Protein AF-A0A0M2V2F7-F1 (afdb_monomer_lite)

Foldseek 3Di:
DDDDPDDDDQDPDDPVRLVVLLVVQQPCVQADPVGDGNDPDDDRPQARKDKFKAKAKEKEAAQDQVLLVVLVVQVVVCVVVPDDDQHPQLVVQLCRQCVPVVPFCSPVSSVVSVVVCVVFDPRDRDGHLKMKMKMWMKMAIDTSHNPGDGWIKIKIKIFIAHNVRHTPDITMDIDIGGCVNDGPCSSVSSRVDHHYYYYDYRD

pLDDT: mean 80.7, std 14.91, range [29.28, 96.44]

Radius of gyration: 21.6 Å; chains: 1; bounding box: 57×43×58 Å

Structure (mmCIF, N/CA/C/O backbone):
data_AF-A0A0M2V2F7-F1
#
_entry.id   AF-A0A0M2V2F7-F1
#
loop_
_atom_site.group_PDB
_atom_site.id
_atom_site.type_symbol
_atom_site.label_atom_id
_atom_site.label_alt_id
_atom_site.label_comp_id
_atom_site.label_asym_id
_atom_site.label_entity_id
_atom_site.label_seq_id
_atom_site.pdbx_PDB_ins_code
_atom_site.Cartn_x
_atom_site.Cartn_y
_atom_site.Cartn_z
_atom_site.occupancy
_atom_site.B_iso_or_equiv
_atom_site.auth_seq_id
_atom_site.auth_comp_id
_atom_site.auth_asym_id
_atom_site.auth_atom_id
_atom_site.pdbx_PDB_model_num
ATOM 1 N N . MET A 1 1 ? 37.976 24.594 -15.430 1.00 36.00 1 MET A N 1
ATOM 2 C CA . MET A 1 1 ? 36.792 24.289 -16.262 1.00 36.00 1 MET A CA 1
ATOM 3 C C . MET A 1 1 ? 35.848 23.428 -15.440 1.00 36.00 1 MET A C 1
ATOM 5 O O . MET A 1 1 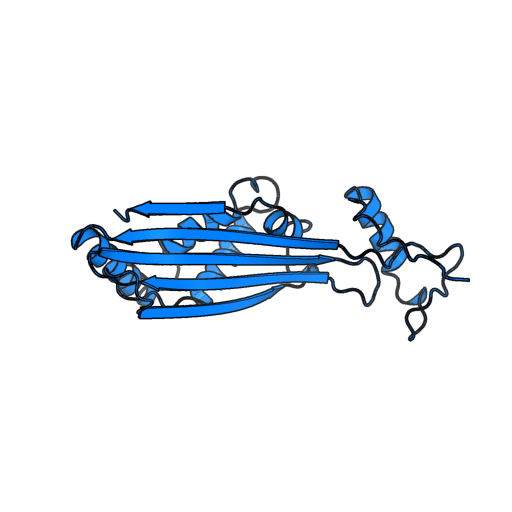? 36.068 22.231 -15.321 1.00 36.00 1 MET A O 1
ATOM 9 N N . GLN A 1 2 ? 34.879 24.058 -14.778 1.00 29.69 2 GLN A N 1
ATOM 10 C CA . GLN A 1 2 ? 33.811 23.376 -14.047 1.00 29.69 2 GLN A CA 1
ATOM 11 C C . GLN A 1 2 ? 32.702 23.066 -15.058 1.00 29.69 2 GLN A C 1
ATOM 13 O O . GLN A 1 2 ? 32.140 23.983 -15.644 1.00 29.69 2 GLN A O 1
ATOM 18 N N . SER A 1 3 ? 32.455 21.783 -15.320 1.00 29.31 3 SER A N 1
ATOM 19 C CA . SER A 1 3 ? 31.313 21.340 -16.120 1.00 29.31 3 SER A CA 1
ATOM 20 C C . SER A 1 3 ? 30.150 21.092 -15.169 1.00 29.31 3 SER A C 1
ATOM 22 O O . SER A 1 3 ? 30.149 20.103 -14.435 1.00 29.31 3 SER A O 1
ATOM 24 N N . GLU A 1 4 ? 29.183 22.004 -15.181 1.00 31.52 4 GLU A N 1
ATOM 25 C CA . GLU A 1 4 ? 27.857 21.833 -14.593 1.00 31.52 4 GLU A CA 1
ATOM 26 C C . GLU A 1 4 ? 27.204 20.567 -15.164 1.00 31.52 4 GLU A C 1
ATOM 28 O O . GLU A 1 4 ? 26.782 20.526 -16.318 1.00 31.52 4 GLU A O 1
ATOM 33 N N . TYR A 1 5 ? 27.105 19.511 -14.358 1.00 34.38 5 TYR A N 1
ATOM 34 C CA . TYR A 1 5 ? 26.170 18.430 -14.645 1.00 34.38 5 TYR A CA 1
ATOM 35 C C . TYR A 1 5 ? 24.798 18.859 -14.141 1.00 34.38 5 TYR A C 1
ATOM 37 O O . TYR A 1 5 ? 24.439 18.658 -12.981 1.00 34.38 5 TYR A O 1
ATOM 45 N N . ALA A 1 6 ? 24.047 19.491 -15.041 1.00 30.59 6 ALA A N 1
ATOM 46 C CA . ALA A 1 6 ? 22.623 19.714 -14.886 1.00 30.59 6 ALA A CA 1
ATOM 47 C C . ALA A 1 6 ? 21.938 18.389 -14.506 1.00 30.59 6 ALA A C 1
ATOM 49 O O . ALA A 1 6 ? 22.020 17.389 -15.223 1.00 30.59 6 ALA A O 1
ATOM 50 N N . SER A 1 7 ? 21.273 18.390 -13.352 1.00 29.28 7 SER A N 1
ATOM 51 C CA . SER A 1 7 ? 20.406 17.301 -12.913 1.00 29.28 7 SER A CA 1
ATOM 52 C C . SER A 1 7 ? 19.297 17.119 -13.958 1.00 29.28 7 SER A C 1
ATOM 54 O O . SER A 1 7 ? 18.597 18.094 -14.251 1.00 29.28 7 SER A O 1
ATOM 56 N N . PRO A 1 8 ? 19.129 15.936 -14.580 1.00 39.00 8 PRO A N 1
ATOM 57 C CA . PRO A 1 8 ? 18.155 15.785 -15.644 1.00 39.00 8 PRO A CA 1
ATOM 58 C C . PRO A 1 8 ? 16.754 15.868 -15.044 1.00 39.00 8 PRO A C 1
ATOM 60 O O . PRO A 1 8 ? 16.296 14.980 -14.323 1.00 39.00 8 PRO A O 1
ATOM 63 N N . THR A 1 9 ? 16.077 16.963 -15.374 1.00 39.19 9 THR A N 1
ATOM 64 C CA . THR A 1 9 ? 14.643 17.161 -15.212 1.00 39.19 9 THR A CA 1
ATOM 65 C C . THR A 1 9 ? 13.932 15.895 -15.685 1.00 39.19 9 THR A C 1
ATOM 67 O O . THR A 1 9 ? 14.072 15.501 -16.845 1.00 39.19 9 THR A O 1
ATOM 70 N N . SER A 1 10 ? 13.221 15.231 -14.768 1.00 43.34 10 SER A N 1
ATOM 71 C CA . SER A 1 10 ? 12.463 13.997 -14.998 1.00 43.34 10 SER A CA 1
ATOM 72 C C . SER A 1 10 ? 11.586 14.142 -16.243 1.00 43.34 10 SER A C 1
ATOM 74 O O . SER A 1 10 ? 10.489 14.699 -16.206 1.00 43.34 10 SER A O 1
ATOM 76 N N . THR A 1 11 ? 12.100 13.700 -17.391 1.00 52.78 11 THR A N 1
ATOM 77 C CA . THR A 1 11 ? 11.374 13.784 -18.652 1.00 52.78 11 THR A CA 1
ATOM 78 C C . THR A 1 11 ? 10.318 12.696 -18.592 1.00 52.78 11 THR A C 1
ATOM 80 O O . THR A 1 11 ? 10.630 11.502 -18.633 1.00 52.78 11 THR A O 1
ATOM 83 N N . ARG A 1 12 ? 9.056 13.093 -18.421 1.00 60.94 12 ARG A N 1
ATOM 84 C CA . ARG A 1 12 ? 7.921 12.171 -18.363 1.00 60.94 12 ARG A CA 1
ATOM 85 C C . ARG A 1 12 ? 7.735 11.521 -19.738 1.00 60.94 12 ARG A C 1
ATOM 87 O O . ARG A 1 12 ? 6.949 11.991 -20.548 1.00 60.94 12 ARG A O 1
ATOM 94 N N . LEU A 1 13 ? 8.475 10.443 -20.002 1.00 68.62 13 LEU A N 1
ATOM 95 C CA . LEU A 1 13 ? 8.365 9.664 -21.238 1.00 68.62 13 LEU A CA 1
ATOM 96 C C . LEU A 1 13 ? 6.934 9.159 -21.421 1.00 68.62 13 LEU A C 1
ATOM 98 O O . LEU A 1 13 ? 6.365 8.568 -20.490 1.00 68.62 13 LEU A O 1
ATOM 102 N N . LEU A 1 14 ? 6.395 9.318 -22.630 1.00 75.19 14 LEU A N 1
ATOM 103 C CA . LEU A 1 14 ? 5.129 8.703 -23.022 1.00 75.19 14 LEU A CA 1
ATOM 104 C C . LEU A 1 14 ? 5.249 7.164 -23.003 1.00 75.19 14 LEU A C 1
ATOM 106 O O . LEU A 1 14 ? 6.350 6.634 -23.180 1.00 75.19 14 LEU A O 1
ATOM 110 N N . PRO A 1 15 ? 4.146 6.415 -22.811 1.00 72.25 15 PRO A N 1
ATOM 111 C CA . PRO A 1 15 ? 4.182 4.950 -22.747 1.00 72.25 15 PRO A CA 1
ATOM 112 C C . PRO A 1 15 ? 4.835 4.283 -23.969 1.00 72.25 15 PRO A C 1
ATOM 114 O O . PRO A 1 15 ? 5.663 3.391 -23.803 1.00 72.25 15 PRO A O 1
ATOM 117 N N . ALA A 1 16 ? 4.529 4.754 -25.182 1.00 76.62 16 ALA A N 1
ATOM 118 C CA . ALA A 1 16 ? 5.097 4.214 -26.420 1.00 76.62 16 ALA A CA 1
ATOM 119 C C . ALA A 1 16 ? 6.617 4.443 -26.517 1.00 76.62 16 ALA A C 1
ATOM 121 O O . ALA A 1 16 ? 7.370 3.502 -26.755 1.00 76.62 16 ALA A O 1
ATOM 122 N N . GLN A 1 17 ? 7.073 5.668 -26.231 1.00 80.25 17 GLN A N 1
ATOM 123 C CA . GLN A 1 17 ? 8.500 6.019 -26.200 1.00 80.25 17 GLN A CA 1
ATOM 124 C C . GLN A 1 17 ? 9.261 5.197 -25.159 1.00 80.25 17 GLN A C 1
ATOM 126 O O . GLN A 1 17 ? 10.418 4.837 -25.358 1.00 80.25 17 GLN A O 1
ATOM 131 N N . ARG A 1 18 ? 8.606 4.886 -24.038 1.00 79.06 18 ARG A N 1
ATOM 132 C CA . ARG A 1 18 ? 9.185 4.061 -22.985 1.00 79.06 18 ARG A CA 1
ATOM 133 C C . ARG A 1 18 ? 9.390 2.624 -23.435 1.00 79.06 18 ARG A C 1
ATOM 135 O O . ARG A 1 18 ? 10.489 2.120 -23.263 1.00 79.06 18 ARG A O 1
ATOM 142 N N . LYS A 1 19 ? 8.369 2.004 -24.028 1.00 79.62 19 LYS A N 1
ATOM 143 C CA . LYS A 1 19 ? 8.450 0.628 -24.534 1.00 79.62 19 LYS A CA 1
ATOM 144 C C . LYS A 1 19 ? 9.504 0.499 -25.635 1.00 79.62 19 LYS A C 1
ATOM 146 O O . LYS A 1 19 ? 10.269 -0.458 -25.667 1.00 79.62 19 LYS A O 1
ATOM 151 N N . GLU A 1 20 ? 9.597 1.499 -26.508 1.00 83.25 20 GLU A N 1
ATOM 152 C CA . GLU A 1 20 ? 10.650 1.557 -27.524 1.00 83.25 20 GLU A CA 1
ATOM 153 C C . GLU A 1 20 ? 12.048 1.667 -26.895 1.00 83.25 20 GLU A C 1
ATOM 155 O O . GLU A 1 20 ? 12.971 0.954 -27.291 1.00 83.25 20 GLU A O 1
ATOM 160 N N . LEU A 1 21 ? 12.206 2.534 -25.890 1.00 83.50 21 LEU A N 1
ATOM 161 C CA . LEU A 1 21 ? 13.467 2.689 -25.172 1.00 83.50 21 LEU A CA 1
ATOM 162 C C . LEU A 1 21 ? 13.834 1.419 -24.394 1.00 83.50 21 LEU A C 1
ATOM 164 O O . LEU A 1 21 ? 14.992 1.021 -24.412 1.00 83.50 21 LEU A O 1
ATOM 168 N N . GLU A 1 22 ? 12.865 0.748 -23.772 1.00 81.06 22 GLU A N 1
ATOM 169 C CA . GLU A 1 22 ? 13.056 -0.558 -23.134 1.00 81.06 22 GLU A CA 1
ATOM 170 C C . GLU A 1 22 ? 13.570 -1.575 -24.139 1.00 81.06 22 GLU A C 1
ATOM 172 O O . GLU A 1 22 ? 14.609 -2.169 -23.888 1.00 81.06 22 GLU A O 1
ATOM 177 N N . ASN A 1 23 ? 12.938 -1.713 -25.304 1.00 82.50 23 ASN A N 1
ATOM 178 C CA . ASN A 1 23 ? 13.392 -2.654 -26.328 1.00 82.50 23 ASN A CA 1
ATOM 179 C C . ASN A 1 23 ? 14.836 -2.373 -26.778 1.00 82.50 23 ASN A C 1
ATOM 181 O O . ASN A 1 23 ? 15.631 -3.302 -26.927 1.00 82.50 23 ASN A O 1
ATOM 185 N N . LYS A 1 24 ? 15.204 -1.096 -26.944 1.00 82.56 24 LYS A N 1
ATOM 186 C CA . LYS A 1 24 ? 16.573 -0.697 -27.318 1.00 82.56 24 LYS A CA 1
ATOM 187 C C . LYS A 1 24 ? 17.586 -0.968 -26.205 1.00 82.56 24 LYS A C 1
ATOM 189 O O . LYS A 1 24 ? 18.696 -1.418 -26.481 1.00 82.56 24 LYS A O 1
ATOM 194 N N . CYS A 1 25 ? 17.215 -0.692 -24.957 1.00 84.31 25 CYS A N 1
ATOM 195 C CA . CYS A 1 25 ? 18.101 -0.814 -23.804 1.00 84.31 25 CYS A CA 1
ATOM 196 C C . CYS A 1 25 ? 18.169 -2.242 -23.242 1.00 84.31 25 CYS A C 1
ATOM 198 O O . CYS A 1 25 ? 19.168 -2.577 -22.619 1.00 84.31 25 CYS A O 1
ATOM 200 N N . HIS A 1 26 ? 17.146 -3.077 -23.444 1.00 81.00 26 HIS A N 1
ATOM 201 C CA . HIS A 1 26 ? 17.004 -4.391 -22.810 1.00 81.00 26 HIS A CA 1
ATOM 202 C C . HIS A 1 26 ? 17.969 -5.442 -23.361 1.00 81.00 26 HIS A C 1
ATOM 204 O O . HIS A 1 26 ? 18.344 -6.360 -22.634 1.00 81.00 26 HIS A O 1
ATOM 210 N N . ASN A 1 27 ? 18.399 -5.312 -24.620 1.00 82.50 27 ASN A N 1
ATOM 211 C CA . ASN A 1 27 ? 19.323 -6.270 -25.214 1.00 82.50 27 ASN A CA 1
ATOM 212 C C . ASN A 1 27 ? 20.702 -6.187 -24.539 1.00 82.50 27 ASN A C 1
ATOM 214 O O . ASN A 1 27 ? 21.501 -5.305 -24.855 1.00 82.50 27 ASN A O 1
ATOM 218 N N . ARG A 1 28 ? 20.985 -7.136 -23.639 1.00 80.94 28 ARG A N 1
ATOM 219 C CA . ARG A 1 28 ? 22.243 -7.223 -22.885 1.00 80.94 28 ARG A CA 1
ATOM 220 C C . ARG A 1 28 ? 23.476 -7.321 -23.789 1.00 80.94 28 ARG A C 1
ATOM 222 O O . ARG A 1 28 ? 24.518 -6.816 -23.401 1.00 80.94 28 ARG A O 1
ATOM 229 N N . PHE A 1 29 ? 23.361 -7.882 -24.995 1.00 85.25 29 PHE A N 1
ATOM 230 C CA . PHE A 1 29 ? 24.486 -7.998 -25.936 1.00 85.25 29 PHE A CA 1
ATOM 231 C C . PHE A 1 29 ? 24.961 -6.653 -26.498 1.00 85.25 29 PHE A C 1
ATOM 233 O O . PHE A 1 29 ? 26.068 -6.563 -27.016 1.00 85.25 29 PHE A O 1
ATOM 240 N N . ASN A 1 30 ? 24.158 -5.596 -26.364 1.00 87.81 30 ASN A N 1
ATOM 241 C CA . ASN A 1 30 ? 24.564 -4.241 -26.732 1.00 87.81 30 ASN A CA 1
ATOM 242 C C . ASN A 1 30 ? 25.331 -3.522 -25.611 1.00 87.81 30 ASN A C 1
ATOM 244 O O . ASN A 1 30 ? 25.612 -2.326 -25.736 1.00 87.81 30 ASN A O 1
ATOM 248 N N . TRP A 1 31 ? 25.663 -4.221 -24.524 1.00 86.75 31 TRP A N 1
ATOM 249 C CA . TRP A 1 31 ? 26.354 -3.658 -23.374 1.00 86.75 31 TRP A CA 1
ATOM 250 C C . TRP A 1 31 ? 27.542 -4.519 -22.947 1.00 86.75 31 TRP A C 1
ATOM 252 O O . TRP A 1 31 ? 27.459 -5.744 -22.933 1.00 86.75 31 TRP A O 1
ATOM 262 N N . SER A 1 32 ? 28.643 -3.875 -22.567 1.00 86.00 32 SER A N 1
ATOM 263 C CA . SER A 1 32 ? 29.776 -4.548 -21.935 1.00 86.00 32 SER A CA 1
ATOM 264 C C . SER A 1 32 ? 29.442 -4.952 -20.500 1.00 86.00 32 SER A C 1
ATOM 266 O O . SER A 1 32 ? 28.554 -4.372 -19.879 1.00 86.00 32 SER A O 1
ATOM 268 N N . ASP A 1 33 ? 30.211 -5.871 -19.919 1.00 82.00 33 ASP A N 1
ATOM 269 C CA . ASP A 1 33 ? 30.045 -6.260 -18.510 1.00 82.00 33 ASP A CA 1
ATOM 270 C C . ASP A 1 33 ? 30.248 -5.094 -17.521 1.00 82.00 33 ASP A C 1
ATOM 272 O O . ASP A 1 33 ? 29.757 -5.143 -16.396 1.00 82.00 33 ASP A O 1
ATOM 276 N N . GLY A 1 34 ? 30.912 -4.014 -17.954 1.00 80.62 34 GLY A N 1
ATOM 277 C CA . GLY A 1 34 ? 31.048 -2.756 -17.210 1.00 80.62 34 GLY A CA 1
ATOM 278 C C . GLY A 1 34 ? 29.883 -1.771 -17.388 1.00 80.62 34 GLY A C 1
ATOM 279 O O . GLY A 1 34 ? 29.946 -0.659 -16.871 1.00 80.62 34 GLY A O 1
ATOM 280 N N . GLY A 1 35 ? 28.833 -2.132 -18.132 1.00 81.25 35 GLY A N 1
ATOM 281 C CA . GLY A 1 35 ? 27.672 -1.268 -18.368 1.00 81.25 35 GLY A CA 1
ATOM 282 C C . GLY A 1 35 ? 27.875 -0.191 -19.437 1.00 81.25 35 GLY A C 1
ATOM 283 O O . GLY A 1 35 ? 27.108 0.772 -19.492 1.00 81.25 35 GLY A O 1
ATOM 284 N N . HIS A 1 36 ? 28.884 -0.330 -20.301 1.00 84.12 36 HIS A N 1
ATOM 285 C CA . HIS A 1 36 ? 29.110 0.591 -21.417 1.00 84.12 36 HIS A CA 1
ATOM 286 C C . HIS A 1 36 ? 28.403 0.103 -22.680 1.00 84.12 36 HIS A C 1
ATOM 288 O O . HIS A 1 36 ? 28.338 -1.094 -22.940 1.00 84.12 36 HIS A O 1
ATOM 294 N N . TRP A 1 37 ? 27.889 1.031 -23.484 1.00 85.69 37 TRP A N 1
ATOM 295 C CA . TRP A 1 37 ? 27.265 0.703 -24.762 1.00 85.69 37 TRP A CA 1
ATOM 296 C C . TRP A 1 37 ? 28.306 0.192 -25.765 1.00 85.69 37 TRP A C 1
ATOM 298 O O . TRP A 1 37 ? 29.292 0.875 -26.031 1.00 85.69 37 TRP A O 1
ATOM 308 N N . ILE A 1 38 ? 28.059 -0.991 -26.327 1.00 90.31 38 ILE A N 1
ATOM 309 C CA . ILE A 1 38 ? 28.868 -1.625 -27.386 1.00 90.31 38 ILE A CA 1
ATOM 310 C C . ILE A 1 38 ? 28.029 -1.986 -28.622 1.00 90.31 38 ILE A C 1
ATOM 312 O O . ILE A 1 38 ? 28.536 -2.577 -29.571 1.00 90.31 38 ILE A O 1
ATOM 316 N N . GLY A 1 39 ? 26.734 -1.658 -28.606 1.00 84.56 39 GLY A N 1
ATOM 317 C CA . GLY A 1 39 ? 25.831 -1.888 -29.727 1.00 84.56 39 GLY A CA 1
ATOM 318 C C . GLY A 1 39 ? 26.104 -0.967 -30.920 1.00 84.56 39 GLY A C 1
ATOM 319 O O . GLY A 1 39 ? 26.805 0.042 -30.829 1.00 84.56 39 GLY A O 1
ATOM 320 N N . SER A 1 40 ? 25.495 -1.297 -32.057 1.00 83.50 40 SER A N 1
ATOM 321 C CA . SER A 1 40 ? 25.584 -0.478 -33.269 1.00 83.50 40 SER A CA 1
ATOM 322 C C . SER A 1 40 ? 24.874 0.872 -33.102 1.00 83.50 40 SER A C 1
ATOM 324 O O . SER A 1 40 ? 23.744 0.942 -32.614 1.00 83.50 40 SER A O 1
ATOM 326 N N . GLY A 1 41 ? 25.524 1.945 -33.561 1.00 84.56 41 GLY A N 1
ATOM 327 C CA . GLY A 1 41 ? 24.955 3.291 -33.626 1.00 84.56 41 GLY A CA 1
ATOM 328 C C . GLY A 1 41 ? 25.089 4.113 -32.341 1.00 84.56 41 GLY A C 1
ATOM 329 O O . GLY A 1 41 ? 25.856 3.797 -31.432 1.00 84.56 41 GLY A O 1
ATOM 330 N N . LYS A 1 42 ? 24.349 5.228 -32.290 1.00 84.06 42 LYS A N 1
ATOM 331 C CA . LYS A 1 42 ? 24.366 6.160 -31.156 1.00 84.06 42 LYS A CA 1
ATOM 332 C C . LYS A 1 42 ? 23.749 5.505 -29.920 1.00 84.06 42 LYS A C 1
ATOM 334 O O . LYS A 1 42 ? 22.630 4.999 -29.986 1.00 84.06 42 LYS A O 1
ATOM 339 N N . GLN A 1 43 ? 24.448 5.606 -28.790 1.00 84.88 43 GLN A N 1
ATOM 340 C CA . GLN A 1 43 ? 23.984 5.088 -27.508 1.00 84.88 43 GLN A CA 1
ATOM 341 C C . GLN A 1 43 ? 22.578 5.624 -27.160 1.00 84.88 43 GLN A C 1
ATOM 343 O O . GLN A 1 43 ? 22.388 6.845 -27.089 1.00 84.88 43 GLN A O 1
ATOM 348 N N . PRO A 1 44 ? 21.589 4.741 -26.921 1.00 83.62 44 PRO A N 1
ATOM 349 C CA . PRO A 1 44 ? 20.279 5.147 -26.433 1.00 83.62 44 PRO A CA 1
ATOM 350 C C . PRO A 1 44 ? 20.376 5.680 -24.997 1.00 83.62 44 PRO A C 1
ATOM 352 O O . PRO A 1 44 ? 21.213 5.244 -24.207 1.00 83.62 44 PRO A O 1
ATOM 355 N N . ASN A 1 45 ? 19.499 6.620 -24.632 1.00 83.19 45 ASN A N 1
ATOM 356 C CA . ASN A 1 45 ? 19.481 7.208 -23.291 1.00 83.19 45 ASN A CA 1
ATOM 357 C C . ASN A 1 45 ? 18.894 6.227 -22.262 1.00 83.19 45 ASN A C 1
ATOM 359 O O . ASN A 1 45 ? 17.735 6.337 -21.864 1.00 83.19 45 ASN A O 1
ATOM 363 N N . CYS A 1 46 ? 19.692 5.246 -21.847 1.00 82.25 46 CYS A N 1
ATOM 364 C CA . CYS A 1 46 ? 19.229 4.183 -20.962 1.00 82.25 46 CYS A CA 1
ATOM 365 C C . CYS A 1 46 ? 19.390 4.499 -19.470 1.00 82.25 46 CYS A C 1
ATOM 367 O O . CYS A 1 46 ? 18.848 3.788 -18.630 1.00 82.25 46 CYS A O 1
ATOM 369 N N . PHE A 1 47 ? 20.091 5.582 -19.128 1.00 78.88 47 PHE A N 1
ATOM 370 C CA . PHE A 1 47 ? 20.368 5.982 -17.744 1.00 78.88 47 PHE A CA 1
ATOM 371 C C . PHE A 1 47 ? 19.260 6.827 -17.112 1.00 78.88 47 PHE A C 1
ATOM 373 O O . PHE A 1 47 ? 19.435 7.368 -16.021 1.00 78.88 47 PHE A O 1
ATOM 380 N N . ILE A 1 48 ? 18.103 6.921 -17.770 1.00 78.06 48 ILE A N 1
ATOM 381 C CA . ILE A 1 48 ? 16.924 7.562 -17.196 1.00 78.06 48 ILE A CA 1
ATOM 382 C C . ILE A 1 48 ? 16.534 6.790 -15.937 1.00 78.06 48 ILE A C 1
ATOM 384 O O . ILE A 1 48 ? 16.316 5.577 -15.974 1.00 78.06 48 ILE A O 1
ATOM 388 N N . LYS A 1 49 ? 16.452 7.510 -14.821 1.00 80.06 49 LYS A N 1
ATOM 389 C CA . LYS A 1 49 ? 15.925 7.007 -13.556 1.00 80.06 49 LYS A CA 1
ATOM 390 C C . LYS A 1 49 ? 14.609 7.712 -13.300 1.00 80.06 49 LYS A C 1
ATOM 392 O O . LYS A 1 49 ? 14.549 8.937 -13.279 1.00 80.06 49 LYS A O 1
ATOM 397 N N . ASN A 1 50 ? 13.555 6.927 -13.150 1.00 83.50 50 ASN A N 1
ATOM 398 C CA . ASN A 1 50 ? 12.252 7.416 -12.752 1.00 83.50 50 ASN A CA 1
ATOM 399 C C . ASN A 1 50 ? 11.927 6.799 -11.397 1.00 83.50 50 ASN A C 1
ATOM 401 O O . ASN A 1 50 ? 11.827 5.576 -11.286 1.00 83.50 50 ASN A O 1
ATOM 405 N N . GLU A 1 51 ? 11.809 7.651 -10.389 1.00 89.50 51 GLU A N 1
ATOM 406 C CA . GLU A 1 51 ? 11.381 7.277 -9.052 1.00 89.50 51 GLU A CA 1
ATOM 407 C C . GLU A 1 51 ? 10.103 8.051 -8.744 1.00 89.50 51 GLU A C 1
ATOM 409 O O . GLU A 1 51 ? 10.059 9.274 -8.883 1.00 89.50 51 GLU A O 1
ATOM 414 N N . ILE A 1 52 ? 9.049 7.318 -8.400 1.00 90.19 52 ILE A N 1
ATOM 415 C CA . ILE A 1 52 ? 7.749 7.879 -8.044 1.00 90.19 52 ILE A CA 1
ATOM 416 C C . ILE A 1 52 ? 7.368 7.263 -6.714 1.00 90.19 52 ILE A C 1
ATOM 418 O O . ILE A 1 52 ? 7.387 6.040 -6.572 1.00 90.19 52 ILE A O 1
ATOM 422 N N . SER A 1 53 ? 7.005 8.101 -5.755 1.00 92.38 53 SER A N 1
ATOM 423 C CA . SER A 1 53 ? 6.532 7.645 -4.462 1.00 92.38 53 SER A CA 1
ATOM 424 C C . SER A 1 53 ? 5.223 8.311 -4.078 1.00 92.38 53 SER A C 1
ATOM 426 O O . SER A 1 53 ? 4.953 9.456 -4.443 1.00 92.38 53 SER A O 1
ATOM 428 N N . ASN A 1 54 ? 4.411 7.575 -3.328 1.00 92.38 54 ASN A N 1
ATOM 429 C CA . ASN A 1 54 ? 3.226 8.107 -2.676 1.00 92.38 54 ASN A CA 1
ATOM 430 C C . ASN A 1 54 ? 3.005 7.433 -1.319 1.00 92.38 54 ASN A C 1
ATOM 432 O O . ASN A 1 54 ? 3.644 6.434 -0.975 1.00 92.38 54 ASN A O 1
ATOM 436 N N . SER A 1 55 ? 2.079 7.999 -0.552 1.00 93.56 55 SER A N 1
ATOM 437 C CA . SER A 1 55 ? 1.629 7.439 0.716 1.00 93.56 55 SER A CA 1
ATOM 438 C C . SER A 1 55 ? 0.117 7.581 0.832 1.00 93.56 55 SER A C 1
ATOM 440 O O . SER A 1 55 ? -0.432 8.666 0.633 1.00 93.56 55 SER A O 1
ATOM 442 N N . LYS A 1 56 ? -0.567 6.480 1.131 1.00 92.31 56 LYS A N 1
ATOM 443 C CA . LYS A 1 56 ? -2.010 6.443 1.361 1.00 92.31 56 LYS A CA 1
ATOM 444 C C . LYS A 1 56 ? -2.271 5.943 2.768 1.00 92.31 56 LYS A C 1
ATOM 446 O O . LYS A 1 56 ? -1.750 4.894 3.120 1.00 92.31 56 LYS A O 1
ATOM 451 N N . SER A 1 57 ? -3.078 6.640 3.555 1.00 93.69 57 SER A N 1
ATOM 452 C CA . SER A 1 57 ? -3.480 6.151 4.868 1.00 93.69 57 SER A CA 1
ATOM 453 C C . SER A 1 57 ? -4.967 6.294 5.142 1.00 93.69 57 SER A C 1
ATOM 455 O O . SER A 1 57 ? -5.664 7.153 4.586 1.00 93.69 57 SER A O 1
ATOM 457 N N . HIS A 1 58 ? -5.448 5.408 6.004 1.00 93.50 58 HIS A N 1
ATOM 458 C CA . HIS A 1 58 ? -6.789 5.463 6.550 1.00 93.50 58 HIS A CA 1
ATOM 459 C C . HIS A 1 58 ? -6.759 5.194 8.044 1.00 93.50 58 HIS A C 1
ATOM 461 O O . HIS A 1 58 ? -6.144 4.218 8.473 1.00 93.50 58 HIS A O 1
ATOM 467 N N . THR A 1 59 ? -7.471 6.020 8.798 1.00 94.75 59 THR A N 1
ATOM 468 C CA . THR A 1 59 ? -7.627 5.881 10.242 1.00 94.75 59 THR A CA 1
ATOM 469 C C . THR A 1 59 ? -9.073 5.561 10.585 1.00 94.75 59 THR A C 1
ATOM 471 O O . THR A 1 59 ? -9.976 6.328 10.263 1.00 94.75 59 THR A O 1
ATOM 474 N N . TYR A 1 60 ? -9.280 4.452 11.284 1.00 93.94 60 TYR A N 1
ATOM 475 C CA . TYR A 1 60 ? -10.534 4.124 11.943 1.00 93.94 60 TYR A CA 1
ATOM 476 C C . TYR A 1 60 ? -10.562 4.690 13.359 1.00 93.94 60 TYR A C 1
ATOM 478 O O . TYR A 1 60 ? -9.595 4.535 14.107 1.00 93.94 60 TYR A O 1
ATOM 486 N N . LEU A 1 61 ? -11.680 5.311 13.725 1.00 95.50 61 LEU A N 1
ATOM 487 C CA . LEU A 1 61 ? -11.977 5.781 15.076 1.00 95.50 61 LEU A CA 1
ATOM 488 C C . LEU A 1 61 ? -13.036 4.882 15.716 1.00 95.50 61 LEU A C 1
ATOM 490 O O . LEU A 1 61 ? -14.066 4.603 15.101 1.00 95.50 61 LEU A O 1
ATOM 494 N N . PHE A 1 62 ? -12.805 4.457 16.956 1.00 95.31 62 PHE A N 1
ATOM 495 C CA . PHE A 1 62 ? -13.712 3.578 17.696 1.00 95.31 62 PHE A CA 1
ATOM 496 C C . PHE A 1 62 ? -14.430 4.357 18.799 1.00 95.31 62 PHE A C 1
ATOM 498 O O . PHE A 1 62 ? -14.066 4.288 19.968 1.00 95.31 62 PHE A O 1
ATOM 505 N N . GLU A 1 63 ? -15.454 5.129 18.447 1.00 94.19 63 GLU A N 1
ATOM 506 C CA . GLU A 1 63 ? -16.123 6.044 19.392 1.00 94.19 63 GLU A CA 1
ATOM 507 C C . GLU A 1 63 ? -16.995 5.334 20.443 1.00 94.19 63 GLU A C 1
ATOM 509 O O . GLU A 1 63 ? -17.248 5.882 21.522 1.00 94.19 63 GLU A O 1
ATOM 514 N N . THR A 1 64 ? -17.434 4.104 20.154 1.00 95.06 64 THR A N 1
ATOM 515 C CA . THR A 1 64 ? -18.325 3.314 21.015 1.00 95.06 64 THR A CA 1
ATOM 516 C C . THR A 1 64 ? -17.753 1.933 21.329 1.00 95.06 64 THR A C 1
ATOM 518 O O . THR A 1 64 ? -16.985 1.361 20.553 1.00 95.06 64 THR A O 1
ATOM 521 N N . ASP A 1 65 ? -18.176 1.363 22.460 1.00 93.81 65 ASP A N 1
ATOM 522 C CA . ASP A 1 65 ? -17.834 -0.013 22.840 1.00 93.81 65 ASP A CA 1
ATOM 523 C C . ASP A 1 65 ? -18.395 -1.039 21.844 1.00 93.81 65 ASP A C 1
ATOM 525 O O . ASP A 1 65 ? -17.775 -2.075 21.603 1.00 93.81 65 ASP A O 1
ATOM 529 N N . ALA A 1 66 ? -19.537 -0.732 21.218 1.00 93.44 66 ALA A N 1
ATOM 530 C CA . ALA A 1 66 ? -20.141 -1.564 20.182 1.00 93.44 66 ALA A CA 1
ATOM 531 C C . ALA A 1 66 ? -19.236 -1.667 18.944 1.00 93.44 66 ALA A C 1
ATOM 533 O O . ALA A 1 66 ? -18.945 -2.780 18.509 1.00 93.44 66 ALA A O 1
ATOM 534 N N . ALA A 1 67 ? -18.720 -0.538 18.445 1.00 92.12 67 ALA A N 1
ATOM 535 C CA . ALA A 1 67 ? -17.814 -0.497 17.295 1.00 92.12 67 ALA A CA 1
ATOM 536 C C . ALA A 1 67 ? -16.506 -1.256 17.567 1.00 92.12 67 ALA A C 1
ATOM 538 O O . ALA A 1 67 ? -16.065 -2.077 16.761 1.00 92.12 67 ALA A O 1
ATOM 539 N N . ALA A 1 68 ? -15.903 -1.028 18.738 1.00 92.75 68 ALA A N 1
ATOM 540 C CA . ALA A 1 68 ? -14.694 -1.738 19.150 1.00 92.75 68 ALA A CA 1
ATOM 541 C C . ALA A 1 68 ? -14.935 -3.255 19.264 1.00 92.75 68 ALA A C 1
ATOM 543 O O . ALA A 1 68 ? -14.127 -4.064 18.805 1.00 92.75 68 ALA A O 1
ATOM 544 N N . THR A 1 69 ? -16.079 -3.653 19.828 1.00 92.38 69 THR A N 1
ATOM 545 C CA . THR A 1 69 ? -16.469 -5.064 19.944 1.00 92.38 69 THR A CA 1
ATOM 546 C C . THR A 1 69 ? -16.717 -5.697 18.576 1.00 92.38 69 THR A C 1
ATOM 548 O O . THR A 1 69 ? -16.267 -6.819 18.348 1.00 92.38 69 THR A O 1
ATOM 551 N N . ALA A 1 70 ? -17.384 -4.996 17.657 1.00 89.69 70 ALA A N 1
ATOM 552 C CA . ALA A 1 70 ? -17.640 -5.478 16.302 1.00 89.69 70 ALA A CA 1
ATOM 553 C C . ALA A 1 70 ? -16.332 -5.776 15.557 1.00 89.69 70 ALA A C 1
ATOM 555 O O . ALA A 1 70 ? -16.154 -6.895 15.078 1.00 89.69 70 ALA A O 1
ATOM 556 N N . TRP A 1 71 ? -15.375 -4.845 15.578 1.00 88.44 71 TRP A N 1
ATOM 557 C CA . TRP A 1 71 ? -14.029 -5.050 15.029 1.00 88.44 71 TRP A CA 1
ATOM 558 C C . TRP A 1 71 ? -13.325 -6.270 15.627 1.00 88.44 71 TRP A C 1
ATOM 560 O O . TRP A 1 71 ? -12.844 -7.148 14.905 1.00 88.44 71 TRP A O 1
ATOM 570 N N . ASN A 1 72 ? -13.313 -6.364 16.960 1.00 89.25 72 ASN A N 1
ATOM 571 C CA . ASN A 1 72 ? -12.680 -7.478 17.663 1.00 89.25 72 ASN A CA 1
ATOM 572 C C . ASN A 1 72 ? -13.302 -8.823 17.255 1.00 89.25 72 ASN A C 1
ATOM 574 O O . ASN A 1 72 ? -12.582 -9.783 16.983 1.00 89.25 72 ASN A O 1
ATOM 578 N N . LEU A 1 73 ? -14.633 -8.890 17.167 1.00 86.38 73 LEU A N 1
ATOM 579 C CA . LEU A 1 73 ? -15.358 -10.098 16.776 1.00 86.38 73 LEU A CA 1
ATOM 580 C C . LEU A 1 73 ? -15.161 -10.453 15.301 1.00 86.38 73 LEU A C 1
ATOM 582 O O . LEU A 1 73 ? -15.028 -11.635 14.976 1.00 86.38 73 LEU A O 1
ATOM 586 N N . GLU A 1 74 ? -15.161 -9.470 14.403 1.00 80.44 74 GLU A N 1
ATOM 587 C CA . GLU A 1 74 ? -14.908 -9.684 12.977 1.00 80.44 74 GLU A CA 1
ATOM 588 C C . GLU A 1 74 ? -13.535 -10.297 12.746 1.00 80.44 74 GLU A C 1
ATOM 590 O O . GLU A 1 74 ? -13.402 -11.242 11.968 1.00 80.44 74 GLU A O 1
ATOM 595 N N . HIS A 1 75 ? -12.519 -9.805 13.445 1.00 74.94 75 HIS A N 1
ATOM 596 C CA . HIS A 1 75 ? -11.159 -10.296 13.277 1.00 74.94 75 HIS A CA 1
ATOM 597 C C . HIS A 1 75 ? -10.929 -11.631 13.979 1.00 74.94 75 HIS A C 1
ATOM 599 O O . HIS A 1 75 ? -10.315 -12.517 13.386 1.00 74.94 75 HIS A O 1
ATOM 605 N N . GLU A 1 76 ? -11.523 -11.861 15.152 1.00 73.94 76 GLU A N 1
ATOM 606 C CA . GLU A 1 76 ? -11.529 -13.196 15.760 1.00 73.94 76 GLU A CA 1
ATOM 607 C C . GLU A 1 76 ? -12.219 -14.241 14.867 1.00 73.94 76 GLU A C 1
ATOM 609 O O . GLU A 1 76 ? -11.752 -15.379 14.776 1.00 73.94 76 GLU A O 1
ATOM 614 N N . LYS A 1 77 ? -13.301 -13.872 14.168 1.00 70.62 77 LYS A N 1
ATOM 615 C CA . LYS A 1 77 ? -13.967 -14.749 13.190 1.00 70.62 77 LYS A CA 1
ATOM 616 C C . LYS A 1 77 ? -13.135 -14.926 11.920 1.00 70.62 77 LYS A C 1
ATOM 618 O O . LYS A 1 77 ? -13.004 -16.052 11.447 1.00 70.62 77 LYS A O 1
ATOM 623 N N . ALA A 1 78 ? -12.553 -13.859 11.381 1.00 64.88 78 ALA A N 1
ATOM 624 C CA . ALA A 1 78 ? -11.748 -13.911 10.161 1.00 64.88 78 ALA A CA 1
ATOM 625 C C . ALA A 1 78 ? -10.491 -14.778 10.332 1.00 64.88 78 ALA A C 1
ATOM 627 O O . ALA A 1 78 ? -10.167 -15.551 9.433 1.00 64.88 78 ALA A O 1
ATOM 628 N N . ILE A 1 79 ? -9.837 -14.707 11.497 1.00 57.31 79 ILE A N 1
ATOM 629 C CA . ILE A 1 79 ? -8.683 -15.550 11.849 1.00 57.31 79 ILE A CA 1
ATOM 630 C C . ILE A 1 79 ? -9.088 -17.032 11.967 1.00 57.31 79 ILE A C 1
ATOM 632 O O . ILE A 1 79 ? -8.293 -17.910 11.640 1.00 57.31 79 ILE A O 1
ATOM 636 N N . ARG A 1 80 ? -10.322 -17.335 12.401 1.00 56.25 80 ARG A N 1
ATOM 637 C CA . ARG A 1 80 ? -10.809 -18.719 12.587 1.00 56.25 80 ARG A CA 1
ATOM 638 C C . ARG A 1 80 ? -11.407 -19.366 11.333 1.00 56.25 80 ARG A C 1
ATOM 640 O O . ARG A 1 80 ? -11.382 -20.587 11.237 1.00 56.25 80 ARG A O 1
ATOM 647 N N . TYR A 1 81 ? -11.942 -18.587 10.392 1.00 56.22 81 TYR A N 1
ATOM 648 C CA . TYR A 1 81 ? -12.655 -19.084 9.199 1.00 56.22 81 TYR A CA 1
ATOM 649 C C . TYR A 1 81 ? -11.961 -18.677 7.885 1.00 56.22 81 TYR A C 1
ATOM 651 O O . TYR A 1 81 ? -12.606 -18.311 6.899 1.00 56.22 81 TYR A O 1
ATOM 659 N N . THR A 1 82 ? -10.629 -18.700 7.890 1.00 52.00 82 THR A N 1
ATOM 660 C CA . THR A 1 82 ? -9.735 -18.240 6.822 1.00 52.00 82 THR A CA 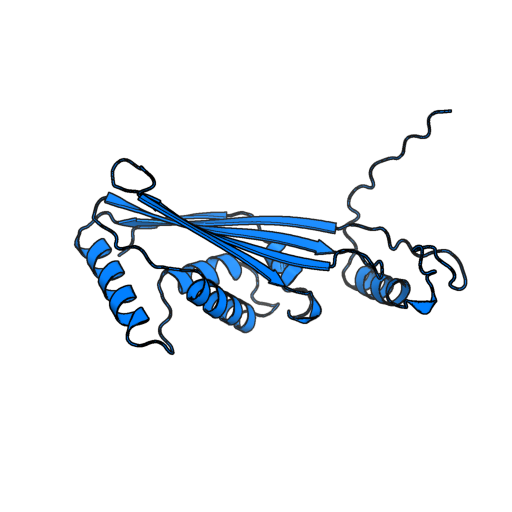1
ATOM 661 C C . THR A 1 82 ? -10.039 -18.886 5.466 1.00 52.00 82 THR A C 1
ATOM 663 O O . THR A 1 82 ? -9.714 -20.035 5.193 1.00 52.00 82 THR A O 1
ATOM 666 N N . GLY A 1 83 ? -10.636 -18.101 4.571 1.00 47.38 83 GLY A N 1
ATOM 667 C CA . GLY A 1 83 ? -10.719 -18.435 3.149 1.00 47.38 83 GLY A CA 1
ATOM 668 C C . GLY A 1 83 ? -11.209 -17.269 2.293 1.00 47.38 83 GLY A C 1
ATOM 669 O O . GLY A 1 83 ? -10.567 -16.899 1.304 1.00 47.38 83 GLY A O 1
ATOM 670 N N . HIS A 1 84 ? -12.309 -16.619 2.697 1.00 47.56 84 HIS A N 1
ATOM 671 C CA . HIS A 1 84 ? -13.042 -15.732 1.777 1.00 47.56 84 HIS A CA 1
ATOM 672 C C . HIS A 1 84 ? -13.631 -14.440 2.362 1.00 47.56 84 HIS A C 1
ATOM 674 O O . HIS A 1 84 ? -14.189 -13.660 1.595 1.00 47.56 84 HIS A O 1
ATOM 680 N N . LEU A 1 85 ? -13.512 -14.161 3.664 1.00 54.19 85 LEU A N 1
ATOM 681 C CA . LEU A 1 85 ? -14.081 -12.929 4.225 1.00 54.19 85 LEU A CA 1
ATOM 682 C C . LEU A 1 85 ? -13.170 -11.721 3.972 1.00 54.19 85 LEU A C 1
ATOM 684 O O . LEU A 1 85 ? -12.013 -11.695 4.392 1.00 54.19 85 LEU A O 1
ATOM 688 N N . ALA A 1 86 ? -13.710 -10.721 3.273 1.00 63.38 86 ALA A N 1
ATOM 689 C CA . ALA A 1 86 ? -13.095 -9.409 3.152 1.00 63.38 86 ALA A CA 1
ATOM 690 C C . ALA A 1 86 ? -13.158 -8.703 4.512 1.00 63.38 86 ALA A C 1
ATOM 692 O O . ALA A 1 86 ? -14.242 -8.479 5.040 1.00 63.38 86 ALA A O 1
ATOM 693 N N . THR A 1 87 ? -12.004 -8.383 5.098 1.00 73.19 87 THR A N 1
ATOM 694 C CA . THR A 1 87 ? -11.942 -7.603 6.341 1.00 73.19 87 THR A CA 1
ATOM 695 C C . THR A 1 87 ? -12.174 -6.118 6.049 1.00 73.19 87 THR A C 1
ATOM 697 O O . THR A 1 87 ? -11.958 -5.657 4.921 1.00 73.19 87 THR A O 1
ATOM 700 N N . ALA A 1 88 ? -12.564 -5.339 7.063 1.00 74.25 88 ALA A N 1
ATOM 701 C CA . ALA A 1 88 ? -12.619 -3.877 6.967 1.00 74.25 88 ALA A CA 1
ATOM 702 C C . ALA A 1 88 ? -11.281 -3.295 6.472 1.00 74.25 88 ALA A C 1
ATOM 704 O O . ALA A 1 88 ? -11.243 -2.508 5.524 1.00 74.25 88 ALA A O 1
ATOM 705 N N . GLY A 1 89 ? -10.169 -3.806 7.018 1.00 78.19 89 GLY A N 1
ATOM 706 C CA . GLY A 1 89 ? -8.826 -3.467 6.559 1.00 78.19 89 GLY A CA 1
ATOM 707 C C . GLY A 1 89 ? -8.615 -3.724 5.065 1.00 78.19 89 GLY A C 1
ATOM 708 O O . GLY A 1 89 ? -8.127 -2.844 4.359 1.00 78.19 89 GLY A O 1
ATOM 709 N N . LEU A 1 90 ? -9.014 -4.901 4.562 1.00 78.12 90 LEU A N 1
ATOM 710 C CA . LEU A 1 90 ? -8.854 -5.258 3.147 1.00 78.12 90 LEU A CA 1
ATOM 711 C C . LEU A 1 90 ? -9.705 -4.369 2.254 1.00 78.12 90 LEU A C 1
ATOM 713 O O . LEU A 1 90 ? -9.247 -3.920 1.208 1.00 78.12 90 LEU A O 1
ATOM 717 N N . THR A 1 91 ? -10.929 -4.089 2.681 1.00 78.06 91 THR A N 1
ATOM 718 C CA . THR A 1 91 ? -11.863 -3.248 1.933 1.00 78.06 91 THR A CA 1
ATOM 719 C C . THR A 1 91 ? -11.316 -1.832 1.784 1.00 78.06 91 THR A C 1
ATOM 721 O O . THR A 1 91 ? -11.317 -1.280 0.682 1.00 78.06 91 THR A O 1
ATOM 724 N N . VAL A 1 92 ? -10.773 -1.257 2.859 1.00 80.19 92 VAL A N 1
ATOM 725 C CA . VAL A 1 92 ? -10.144 0.068 2.813 1.00 80.19 92 VAL A CA 1
ATOM 726 C C . VAL A 1 92 ? -8.854 0.057 2.020 1.00 80.19 92 VAL A C 1
ATOM 728 O O . VAL A 1 92 ? -8.661 0.936 1.186 1.00 80.19 92 VAL A O 1
ATOM 731 N N . ALA A 1 93 ? -7.991 -0.931 2.230 1.00 79.75 93 ALA A N 1
ATOM 732 C CA . ALA A 1 93 ? -6.754 -1.058 1.478 1.00 79.75 93 ALA A CA 1
ATOM 733 C C . ALA A 1 93 ? -7.046 -1.160 -0.029 1.00 79.75 93 ALA A C 1
ATOM 735 O O . ALA A 1 93 ? -6.480 -0.406 -0.820 1.00 79.75 93 ALA A O 1
ATOM 736 N N . ALA A 1 94 ? -8.013 -1.996 -0.416 1.00 82.81 94 ALA A N 1
ATOM 737 C CA . ALA A 1 94 ? -8.468 -2.118 -1.791 1.00 82.81 94 ALA A CA 1
ATOM 738 C C . ALA A 1 94 ? -9.004 -0.778 -2.298 1.00 82.81 94 ALA A C 1
ATOM 740 O O . ALA A 1 94 ? -8.510 -0.287 -3.302 1.00 82.81 94 ALA A O 1
ATOM 741 N N . THR A 1 95 ? -9.919 -0.132 -1.570 1.00 81.75 95 THR A N 1
ATOM 742 C CA . THR A 1 95 ? -10.505 1.168 -1.947 1.00 81.75 95 THR A CA 1
ATOM 743 C C . THR A 1 95 ? -9.439 2.248 -2.139 1.00 81.75 95 THR A C 1
ATOM 745 O O . THR A 1 95 ? -9.415 2.939 -3.164 1.00 81.75 95 THR A O 1
ATOM 748 N N . LEU A 1 96 ? -8.519 2.379 -1.180 1.00 82.69 96 LEU A N 1
ATOM 749 C CA . LEU A 1 96 ? -7.409 3.323 -1.238 1.00 82.69 96 LEU A CA 1
ATOM 750 C C . LEU A 1 96 ? -6.541 3.053 -2.460 1.00 82.69 96 LEU A C 1
ATOM 752 O O . LEU A 1 96 ? -6.197 3.994 -3.177 1.00 82.69 96 LEU A O 1
ATOM 756 N N . LEU A 1 97 ? -6.209 1.795 -2.735 1.00 77.12 97 LEU A N 1
ATOM 757 C CA . LEU A 1 97 ? -5.364 1.425 -3.866 1.00 77.12 97 LEU A CA 1
ATOM 758 C C . LEU A 1 97 ? -6.101 1.535 -5.209 1.00 77.12 97 LEU A C 1
ATOM 760 O O . LEU A 1 97 ? -5.478 1.932 -6.189 1.00 77.12 97 LEU A O 1
ATOM 764 N N . THR A 1 98 ? -7.416 1.305 -5.260 1.00 76.06 98 THR A N 1
ATOM 765 C CA . THR A 1 98 ? -8.212 1.307 -6.499 1.00 76.06 98 THR A CA 1
ATOM 766 C C . THR A 1 98 ? -8.824 2.652 -6.876 1.00 76.06 98 THR A C 1
ATOM 768 O O . THR A 1 98 ? -9.316 2.749 -7.997 1.00 76.06 98 THR A O 1
ATOM 771 N N . SER A 1 99 ? -8.824 3.660 -5.993 1.00 63.22 99 SER A N 1
ATOM 772 C CA . SER A 1 99 ? -9.409 5.015 -6.157 1.00 63.22 99 SER A CA 1
ATOM 773 C C . SER A 1 99 ? -8.915 5.796 -7.402 1.00 63.22 99 SER A C 1
ATOM 775 O O . SER A 1 99 ? -8.206 6.795 -7.308 1.00 63.22 99 SER A O 1
ATOM 777 N N . GLY A 1 100 ? -9.281 5.322 -8.598 1.00 58.38 100 GLY A N 1
ATOM 778 C CA . GLY A 1 100 ? -8.883 5.841 -9.913 1.00 58.38 100 GLY A CA 1
ATOM 779 C C . GLY A 1 100 ? -8.309 4.796 -10.887 1.00 58.38 100 GLY A C 1
ATOM 780 O O . GLY A 1 100 ? -8.021 5.130 -12.032 1.00 58.38 100 GLY A O 1
ATOM 781 N N . MET A 1 101 ? -8.142 3.532 -10.478 1.00 65.06 101 MET A N 1
ATOM 782 C CA . MET A 1 101 ? -7.412 2.498 -11.238 1.00 65.06 101 MET A CA 1
ATOM 783 C C . MET A 1 101 ? -8.301 1.534 -12.042 1.00 65.06 101 MET A C 1
ATOM 785 O O . MET A 1 101 ? -7.846 0.453 -12.423 1.00 65.06 101 MET A O 1
ATOM 789 N N . ALA A 1 102 ? -9.547 1.922 -12.338 1.00 55.25 102 ALA A N 1
ATOM 790 C CA . ALA A 1 102 ? -10.548 1.035 -12.934 1.00 55.25 102 ALA A CA 1
ATOM 791 C C . ALA A 1 102 ? -10.104 0.338 -14.234 1.00 55.25 102 ALA A C 1
ATOM 793 O O . ALA A 1 102 ? -10.518 -0.786 -14.497 1.00 55.25 102 ALA A O 1
ATOM 794 N N . ALA A 1 103 ? -9.215 0.966 -15.008 1.00 57.84 103 ALA A N 1
ATOM 795 C CA . ALA A 1 103 ? -8.764 0.450 -16.297 1.00 57.84 103 ALA A CA 1
ATOM 796 C C . ALA A 1 103 ? -7.587 -0.548 -16.240 1.00 57.84 103 ALA A C 1
ATOM 798 O O . ALA A 1 103 ? -7.354 -1.225 -17.234 1.00 57.84 103 ALA A O 1
ATOM 799 N N . ILE A 1 104 ? -6.811 -0.626 -15.145 1.00 59.69 104 ILE A N 1
ATOM 800 C CA . ILE A 1 104 ? -5.465 -1.244 -15.208 1.00 59.69 104 ILE A CA 1
ATOM 801 C C . ILE A 1 104 ? -5.387 -2.647 -14.593 1.00 59.69 104 ILE A C 1
ATOM 803 O O . ILE A 1 104 ? -4.626 -3.444 -15.122 1.00 59.69 104 ILE A O 1
ATOM 807 N N . ALA A 1 105 ? -6.157 -2.969 -13.542 1.00 64.94 105 ALA A N 1
ATOM 808 C CA . ALA A 1 105 ? -6.414 -4.339 -13.048 1.00 64.94 105 ALA A CA 1
ATOM 809 C C . ALA A 1 105 ? -7.016 -4.298 -11.629 1.00 64.94 105 ALA A C 1
ATOM 811 O O . ALA A 1 105 ? -6.335 -4.623 -10.656 1.00 64.94 105 ALA A O 1
ATOM 812 N N . ILE A 1 106 ? -8.291 -3.910 -11.478 1.00 73.44 106 ILE A N 1
ATOM 813 C CA . ILE A 1 106 ? -8.945 -3.900 -10.151 1.00 73.44 106 ILE A CA 1
ATOM 814 C C . ILE A 1 106 ? -8.804 -5.268 -9.463 1.00 73.44 106 ILE A C 1
ATOM 816 O O . ILE A 1 106 ? -8.399 -5.326 -8.307 1.00 73.44 106 ILE A O 1
ATOM 820 N N . GLY A 1 107 ? -9.071 -6.365 -10.183 1.00 74.31 107 GLY A N 1
ATOM 821 C CA . GLY A 1 107 ? -9.008 -7.719 -9.622 1.00 74.31 107 GLY A CA 1
ATOM 822 C C . GLY A 1 107 ? -7.625 -8.087 -9.080 1.00 74.31 107 GLY A C 1
ATOM 823 O O . GLY A 1 107 ? -7.520 -8.618 -7.979 1.00 74.31 107 GLY A O 1
ATOM 824 N N . THR A 1 108 ? -6.557 -7.739 -9.803 1.00 78.12 108 THR A N 1
ATOM 825 C CA . THR A 1 108 ? -5.183 -8.010 -9.359 1.00 78.12 108 THR A CA 1
ATOM 826 C C . THR A 1 108 ? -4.783 -7.129 -8.181 1.00 78.12 108 THR A C 1
ATOM 828 O O . THR A 1 108 ? -4.143 -7.624 -7.263 1.00 78.12 108 THR A O 1
ATOM 831 N N . ILE A 1 109 ? -5.196 -5.856 -8.150 1.00 79.56 109 ILE A N 1
ATOM 832 C CA . ILE A 1 109 ? -4.953 -4.980 -6.990 1.00 79.56 109 ILE A CA 1
ATOM 833 C C . ILE A 1 109 ? -5.626 -5.556 -5.754 1.00 79.56 109 ILE A C 1
ATOM 835 O O . ILE A 1 109 ? -4.995 -5.639 -4.707 1.00 79.56 109 ILE A O 1
ATOM 839 N N . VAL A 1 110 ? -6.888 -5.972 -5.871 1.00 80.75 110 VAL A N 1
ATOM 840 C CA . VAL A 1 110 ? -7.638 -6.565 -4.760 1.00 80.75 110 VAL A CA 1
ATOM 841 C C . VAL A 1 110 ? -6.975 -7.859 -4.287 1.00 80.75 110 VAL A C 1
ATOM 843 O O . VAL A 1 110 ? -6.837 -8.041 -3.082 1.00 80.75 110 VAL A O 1
ATOM 846 N N . ALA A 1 111 ? -6.518 -8.718 -5.204 1.00 78.81 111 ALA A N 1
ATOM 847 C CA . ALA A 1 111 ? -5.807 -9.952 -4.862 1.00 78.81 111 ALA A CA 1
ATOM 848 C C . ALA A 1 111 ? -4.476 -9.675 -4.143 1.00 78.81 111 ALA A C 1
ATOM 850 O O . ALA A 1 111 ? -4.276 -10.175 -3.043 1.00 78.81 111 ALA A O 1
ATOM 851 N N . ILE A 1 112 ? -3.631 -8.795 -4.694 1.00 80.06 112 ILE A N 1
ATOM 852 C CA . ILE A 1 112 ? -2.376 -8.371 -4.053 1.00 80.06 112 ILE A CA 1
ATOM 853 C C . ILE A 1 112 ? -2.668 -7.797 -2.668 1.00 80.06 112 ILE A C 1
ATOM 855 O O . ILE A 1 112 ? -2.046 -8.172 -1.685 1.00 80.06 112 ILE A O 1
ATOM 859 N N . THR A 1 113 ? -3.655 -6.909 -2.567 1.00 79.69 113 THR A N 1
ATOM 860 C CA . THR A 1 113 ? -4.011 -6.290 -1.288 1.00 79.69 113 THR A CA 1
ATOM 861 C C . THR A 1 113 ? -4.478 -7.332 -0.281 1.00 79.69 113 THR A C 1
ATOM 863 O O . THR A 1 113 ? -4.127 -7.236 0.890 1.00 79.69 113 THR A O 1
ATOM 866 N N . LYS A 1 114 ? -5.255 -8.328 -0.722 1.00 80.25 114 LYS A N 1
ATOM 867 C CA . LYS A 1 114 ? -5.706 -9.436 0.121 1.00 80.25 114 LYS A CA 1
ATOM 868 C C . LYS A 1 114 ? -4.514 -10.209 0.653 1.00 80.25 114 LYS A C 1
ATOM 870 O O . LYS A 1 114 ? -4.389 -10.320 1.869 1.00 80.25 114 LYS A O 1
ATOM 875 N N . ASP A 1 115 ? -3.661 -10.692 -0.239 1.00 77.19 115 ASP A N 1
ATOM 876 C CA . ASP A 1 115 ? -2.529 -11.536 0.124 1.00 77.19 115 ASP A CA 1
A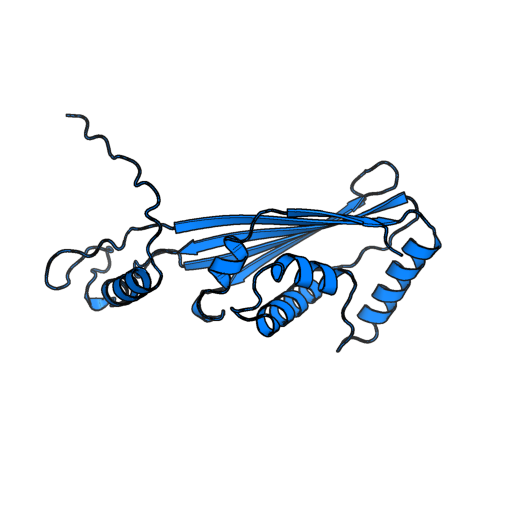TOM 877 C C . ASP A 1 115 ? -1.557 -10.777 1.031 1.00 77.19 115 ASP A C 1
ATOM 879 O O . ASP A 1 115 ? -1.124 -11.305 2.054 1.00 77.19 115 ASP A O 1
ATOM 883 N N . GLU A 1 116 ? -1.294 -9.503 0.737 1.00 76.25 116 GLU A N 1
ATOM 884 C CA . GLU A 1 116 ? -0.370 -8.712 1.542 1.00 76.25 116 GLU A CA 1
ATOM 885 C C . GLU A 1 116 ? -0.926 -8.289 2.884 1.00 76.25 116 GLU A C 1
ATOM 887 O O . GLU A 1 116 ? -0.233 -8.391 3.895 1.00 76.25 116 GLU A O 1
ATOM 892 N N . LEU A 1 117 ? -2.171 -7.819 2.924 1.00 76.62 117 LEU A N 1
ATOM 893 C CA . LEU A 1 117 ? -2.774 -7.416 4.181 1.00 76.62 117 LEU A CA 1
ATOM 894 C C . LEU A 1 117 ? -2.942 -8.638 5.095 1.00 76.62 117 LEU A C 1
ATOM 896 O O . LEU A 1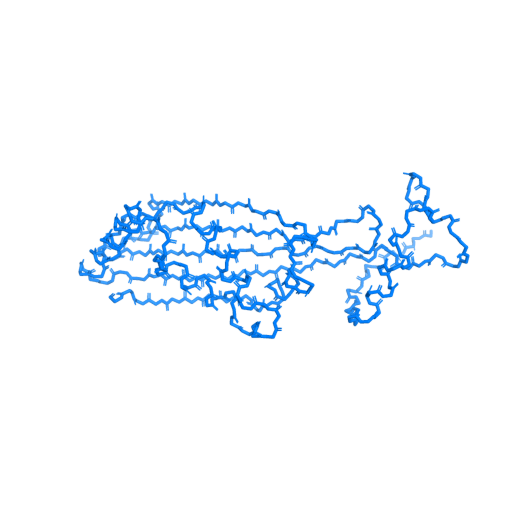 117 ? -2.603 -8.570 6.270 1.00 76.62 117 LEU A O 1
ATOM 900 N N . GLN A 1 118 ? -3.374 -9.782 4.561 1.00 73.31 118 GLN A N 1
ATOM 901 C CA . GLN A 1 118 ? -3.489 -11.011 5.351 1.00 73.31 118 GLN A CA 1
ATOM 902 C C . GLN A 1 118 ? -2.128 -11.551 5.809 1.00 73.31 118 GLN A C 1
ATOM 904 O O . GLN A 1 118 ? -2.033 -12.068 6.918 1.00 73.31 118 GLN A O 1
ATOM 909 N N . ALA A 1 119 ? -1.075 -11.414 4.999 1.00 70.88 119 ALA A N 1
ATOM 910 C CA . ALA A 1 119 ? 0.267 -11.855 5.378 1.00 70.88 119 ALA A CA 1
ATOM 911 C C . ALA A 1 119 ? 0.973 -10.908 6.365 1.00 70.88 119 ALA A C 1
ATOM 913 O O . ALA A 1 119 ? 1.909 -11.332 7.043 1.00 70.88 119 ALA A O 1
ATOM 914 N N . ALA A 1 120 ? 0.581 -9.631 6.412 1.00 66.50 120 ALA A N 1
ATOM 915 C CA . ALA A 1 120 ? 1.273 -8.598 7.182 1.00 66.50 120 ALA A CA 1
ATOM 916 C C . ALA A 1 120 ? 0.575 -8.197 8.487 1.00 66.50 120 ALA A C 1
ATOM 918 O O . ALA A 1 120 ? 1.220 -7.590 9.342 1.00 66.50 120 ALA A O 1
ATOM 919 N N . VAL A 1 121 ? -0.725 -8.464 8.635 1.00 63.88 121 VAL A N 1
ATOM 920 C CA . VAL A 1 121 ? -1.515 -7.861 9.714 1.00 63.88 121 VAL A CA 1
ATOM 921 C C . VAL A 1 121 ? -1.802 -8.842 10.836 1.00 63.88 121 VAL A C 1
ATOM 923 O O . VAL A 1 121 ? -2.563 -9.794 10.687 1.00 63.88 121 VAL A O 1
ATOM 926 N N . ASP A 1 122 ? -1.283 -8.507 12.010 1.00 69.50 122 ASP A N 1
ATOM 927 C CA . ASP A 1 122 ? -1.893 -8.897 13.272 1.00 69.50 122 ASP A CA 1
ATOM 928 C C . ASP A 1 122 ? -2.892 -7.797 13.661 1.00 69.50 122 ASP A C 1
ATOM 930 O O . ASP A 1 122 ? -2.491 -6.680 13.997 1.00 69.50 122 ASP A O 1
ATOM 934 N N . TYR A 1 123 ? -4.191 -8.078 13.524 1.00 75.56 123 TYR A N 1
ATOM 935 C CA . TYR A 1 123 ? -5.253 -7.117 13.819 1.00 75.56 123 TYR A CA 1
ATOM 936 C C . TYR A 1 123 ? -5.372 -6.933 15.340 1.00 75.56 123 TYR A C 1
ATOM 938 O O . TYR A 1 123 ? -5.851 -7.844 16.022 1.00 75.56 123 TYR A O 1
ATOM 946 N N . PRO A 1 124 ? -4.958 -5.781 15.906 1.00 80.56 124 PRO A N 1
ATOM 947 C CA . PRO A 1 124 ? -5.017 -5.587 17.344 1.00 80.56 124 PRO A CA 1
ATOM 948 C C . PRO A 1 124 ? -6.465 -5.526 17.824 1.00 80.56 124 PRO A C 1
ATOM 950 O O . PRO A 1 124 ? -7.358 -5.042 17.120 1.00 80.56 124 PRO A O 1
ATOM 953 N N . ARG A 1 125 ? -6.673 -5.973 19.066 1.00 88.69 125 ARG A N 1
ATOM 954 C CA . ARG A 1 125 ? -7.913 -5.679 19.777 1.00 88.69 125 ARG A CA 1
ATOM 955 C C . ARG A 1 125 ? -8.023 -4.175 20.005 1.00 88.69 125 ARG A C 1
ATOM 957 O O . ARG A 1 125 ? -7.053 -3.540 20.412 1.00 88.69 125 ARG A O 1
ATOM 964 N N . MET A 1 126 ? -9.213 -3.644 19.775 1.00 93.00 126 MET A N 1
ATOM 965 C CA . MET A 1 126 ? -9.550 -2.235 19.933 1.00 93.00 126 MET A CA 1
ATOM 966 C C . MET A 1 126 ? -10.479 -2.043 21.128 1.00 93.00 126 MET A C 1
ATOM 968 O O . MET A 1 126 ? -11.224 -2.952 21.506 1.00 93.00 126 MET A O 1
ATOM 972 N N . ALA A 1 127 ? -10.445 -0.849 21.711 1.00 94.69 127 ALA A N 1
ATOM 973 C CA . ALA A 1 127 ? -11.358 -0.415 22.760 1.00 94.69 127 ALA A CA 1
ATOM 974 C C . ALA A 1 127 ? -11.983 0.934 22.387 1.00 94.69 127 ALA A C 1
ATOM 976 O O . ALA A 1 127 ? -11.563 1.597 21.436 1.00 94.69 127 ALA A O 1
ATOM 977 N N . ARG A 1 128 ? -13.003 1.349 23.136 1.00 95.81 128 ARG A N 1
ATOM 978 C CA . ARG A 1 128 ? -13.611 2.664 22.955 1.00 95.81 128 ARG A CA 1
ATOM 979 C C . ARG A 1 128 ? -12.574 3.782 23.126 1.00 95.81 128 ARG A C 1
ATOM 981 O O . ARG A 1 128 ? -11.734 3.742 24.020 1.00 95.81 128 ARG A O 1
ATOM 988 N N . GLY A 1 129 ? -12.660 4.792 22.267 1.00 94.31 129 GLY A N 1
ATOM 989 C CA . GLY A 1 129 ? -11.745 5.929 22.199 1.00 94.31 129 GLY A CA 1
ATOM 990 C C . GLY A 1 129 ? -10.441 5.639 21.455 1.00 94.31 129 GLY A C 1
ATOM 991 O O . GLY A 1 129 ? -9.680 6.568 21.211 1.00 94.31 129 GLY A O 1
ATOM 992 N N . TRP A 1 130 ? -10.174 4.388 21.073 1.00 96.44 130 TRP A N 1
ATOM 993 C CA . TRP A 1 130 ? -8.951 4.036 20.357 1.00 96.44 130 TRP A CA 1
ATOM 994 C C . TRP A 1 130 ? -9.052 4.374 18.867 1.00 96.44 130 TRP A C 1
ATOM 996 O O . TRP A 1 130 ? -10.138 4.589 18.316 1.00 96.44 130 TRP A O 1
ATOM 1006 N N . SER A 1 131 ? -7.904 4.363 18.191 1.00 95.56 131 SER A N 1
ATOM 1007 C CA . SER A 1 131 ? -7.825 4.499 16.737 1.00 95.56 131 SER A CA 1
ATOM 1008 C C . SER A 1 131 ? -6.903 3.461 16.111 1.00 95.56 131 SER A C 1
ATOM 1010 O O . SER A 1 131 ? -5.926 3.033 16.726 1.00 95.56 131 SER A O 1
ATOM 1012 N N . PHE A 1 132 ? -7.214 3.054 14.883 1.00 93.25 132 PHE A N 1
ATOM 1013 C CA . PHE A 1 132 ? -6.394 2.140 14.091 1.00 93.25 132 PHE A CA 1
ATOM 1014 C C . PHE A 1 132 ? -6.086 2.760 12.732 1.00 93.25 132 PHE A C 1
ATOM 1016 O O . PHE A 1 132 ? -6.991 3.024 11.946 1.00 93.25 132 PHE A O 1
ATOM 1023 N N . GLU A 1 133 ? -4.812 2.995 12.449 1.00 93.38 133 GLU A N 1
ATOM 1024 C CA . GLU A 1 133 ? -4.328 3.583 11.208 1.00 93.38 133 GLU A CA 1
ATOM 1025 C C . GLU A 1 133 ? -3.603 2.538 10.362 1.00 93.38 133 GLU A C 1
ATOM 1027 O O . GLU A 1 133 ? -2.712 1.836 10.838 1.00 93.38 133 GLU A O 1
ATOM 1032 N N . MET A 1 134 ? -3.957 2.477 9.082 1.00 91.25 134 MET A N 1
ATOM 1033 C CA . MET A 1 134 ? -3.248 1.707 8.066 1.00 91.25 134 MET A CA 1
ATOM 1034 C C . MET A 1 134 ? -2.582 2.672 7.096 1.00 91.25 134 MET A C 1
ATOM 1036 O O . MET A 1 134 ? -3.249 3.537 6.531 1.00 91.25 134 MET A O 1
ATOM 1040 N N . ILE A 1 135 ? -1.283 2.506 6.875 1.00 92.62 135 ILE A N 1
ATOM 1041 C CA . ILE A 1 135 ? -0.460 3.346 6.008 1.00 92.62 135 ILE A CA 1
ATOM 1042 C C . ILE A 1 135 ? 0.162 2.464 4.927 1.00 92.62 135 ILE A C 1
ATOM 1044 O O . ILE A 1 135 ? 0.839 1.485 5.225 1.00 92.62 135 ILE A O 1
ATOM 1048 N N . PHE A 1 136 ? -0.036 2.842 3.671 1.00 91.31 136 PHE A N 1
ATOM 1049 C CA . PHE A 1 136 ? 0.518 2.211 2.482 1.00 91.31 136 PHE A CA 1
ATOM 1050 C C . PHE A 1 136 ? 1.480 3.183 1.813 1.00 91.31 136 PHE A C 1
ATOM 1052 O O . PHE A 1 136 ? 1.065 4.182 1.222 1.00 91.31 136 PHE A O 1
ATOM 1059 N N . GLU A 1 137 ? 2.767 2.892 1.890 1.00 93.50 137 GLU A N 1
ATOM 1060 C CA . GLU A 1 137 ? 3.815 3.644 1.213 1.00 93.50 137 GLU A CA 1
ATOM 1061 C C . GLU A 1 137 ? 4.238 2.875 -0.037 1.00 93.50 137 GLU A C 1
ATOM 1063 O O . GLU A 1 137 ? 4.562 1.687 0.042 1.00 93.50 137 GLU A O 1
ATOM 1068 N N . HIS A 1 138 ? 4.261 3.541 -1.189 1.00 92.50 138 HIS A N 1
ATOM 1069 C CA . HIS A 1 138 ? 4.716 2.932 -2.435 1.00 92.50 138 HIS A CA 1
ATOM 1070 C C . HIS A 1 138 ? 5.907 3.697 -2.980 1.00 92.50 138 HIS A C 1
ATOM 1072 O O . HIS A 1 138 ? 5.899 4.925 -3.043 1.00 92.50 138 HIS A O 1
ATOM 1078 N N . ASN A 1 139 ? 6.917 2.960 -3.419 1.00 93.75 139 ASN A N 1
ATOM 1079 C CA . ASN A 1 139 ? 8.061 3.485 -4.139 1.00 93.75 139 ASN A CA 1
ATOM 1080 C C . ASN A 1 139 ? 8.245 2.667 -5.417 1.00 93.75 139 ASN A C 1
ATOM 1082 O O . ASN A 1 139 ? 8.605 1.489 -5.380 1.00 93.75 139 ASN A O 1
ATOM 1086 N N . PHE A 1 140 ? 7.963 3.293 -6.550 1.00 92.75 140 PHE A N 1
ATOM 1087 C CA . PHE A 1 140 ? 8.201 2.737 -7.868 1.00 92.75 140 PHE A CA 1
ATOM 1088 C C . PHE A 1 140 ? 9.531 3.247 -8.402 1.00 92.75 140 PHE A C 1
ATOM 1090 O O . PHE A 1 140 ? 9.725 4.456 -8.539 1.00 92.75 140 PHE A O 1
ATOM 1097 N N . LYS A 1 141 ? 10.402 2.318 -8.792 1.00 91.12 141 LYS A N 1
ATOM 1098 C CA . LYS A 1 141 ? 11.657 2.624 -9.480 1.00 91.12 141 LYS A CA 1
ATOM 1099 C C . LYS A 1 141 ? 11.646 2.001 -10.856 1.00 91.12 141 LYS A C 1
ATOM 1101 O O . LYS A 1 141 ? 11.274 0.841 -11.031 1.00 91.12 141 LYS A O 1
ATOM 1106 N N . TRP A 1 142 ? 12.078 2.772 -11.839 1.00 88.94 142 TRP A N 1
ATOM 1107 C CA . TRP A 1 142 ? 12.219 2.295 -13.200 1.00 88.94 142 TRP A CA 1
ATOM 1108 C C . TRP A 1 142 ? 13.410 2.944 -13.883 1.00 88.94 142 TRP A C 1
ATOM 1110 O O . TRP A 1 142 ? 13.587 4.163 -13.855 1.00 88.94 142 TRP A O 1
ATOM 1120 N N . SER A 1 143 ? 14.195 2.111 -14.550 1.00 86.00 143 SER A N 1
ATOM 1121 C CA . SER A 1 143 ? 15.259 2.521 -15.451 1.00 86.00 143 SER A CA 1
ATOM 1122 C C . SER A 1 143 ? 15.296 1.553 -16.625 1.00 86.00 143 SER A C 1
ATOM 1124 O O . SER A 1 143 ? 15.191 0.358 -16.388 1.00 86.00 143 SER A O 1
ATOM 1126 N N . PRO A 1 144 ? 15.435 2.003 -17.878 1.00 83.94 144 PRO A N 1
ATOM 1127 C CA . PRO A 1 144 ? 15.442 1.110 -19.034 1.00 83.94 144 PRO A CA 1
ATOM 1128 C C . PRO A 1 144 ? 16.765 0.332 -19.175 1.00 83.94 144 PRO A C 1
ATOM 1130 O O . PRO A 1 144 ? 16.785 -0.698 -19.847 1.00 83.94 144 PRO A O 1
ATOM 1133 N N . HIS A 1 145 ? 17.841 0.761 -18.503 1.00 83.88 145 HIS A N 1
ATOM 1134 C CA . HIS A 1 145 ? 19.136 0.073 -18.469 1.00 83.88 145 HIS A CA 1
ATOM 1135 C C . HIS A 1 145 ? 19.010 -1.411 -18.050 1.00 83.88 145 HIS A C 1
ATOM 1137 O O . HIS A 1 145 ? 18.201 -1.714 -17.162 1.00 83.88 145 HIS A O 1
ATOM 1143 N N . PRO A 1 146 ? 19.809 -2.346 -18.613 1.00 77.50 146 PRO A N 1
ATOM 1144 C CA . PRO A 1 146 ? 19.758 -3.765 -18.238 1.00 77.50 146 PRO A CA 1
ATOM 1145 C C . PRO A 1 146 ? 19.987 -4.001 -16.743 1.00 77.50 146 PRO A C 1
ATOM 1147 O O . PRO A 1 146 ? 19.275 -4.786 -16.129 1.00 77.50 146 PRO A O 1
ATOM 1150 N N . TRP A 1 147 ? 20.929 -3.262 -16.156 1.00 81.06 147 TRP A N 1
ATOM 1151 C CA . TRP A 1 147 ? 21.260 -3.313 -14.726 1.00 81.06 147 TRP A CA 1
ATOM 1152 C C . TRP A 1 147 ? 20.548 -2.232 -13.897 1.00 81.06 147 TRP A C 1
ATOM 1154 O O . TRP A 1 147 ? 20.920 -1.960 -12.758 1.00 81.06 147 TRP A O 1
ATOM 1164 N N . GLY A 1 148 ? 19.572 -1.540 -14.486 1.00 79.38 148 GLY A N 1
ATOM 1165 C CA . GLY A 1 148 ? 18.806 -0.506 -13.800 1.00 79.38 148 GLY A CA 1
ATOM 1166 C C . GLY A 1 148 ? 17.840 -1.095 -12.770 1.00 79.38 148 GLY A C 1
ATOM 1167 O O . GLY A 1 148 ? 17.322 -2.195 -12.948 1.00 79.38 148 GLY A O 1
ATOM 1168 N N . GLN A 1 149 ? 17.553 -0.343 -11.704 1.00 79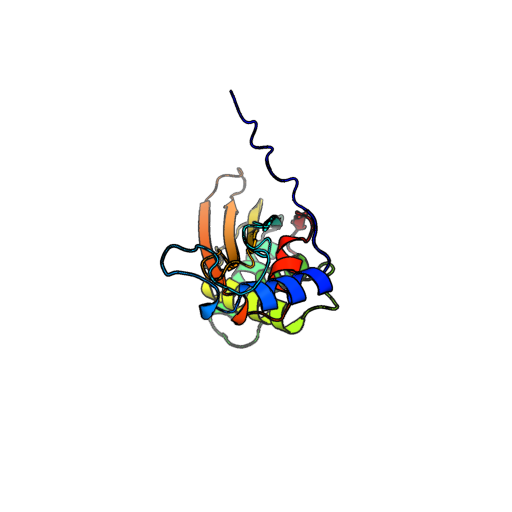.00 149 GLN A N 1
ATOM 1169 C CA . GLN A 1 149 ? 16.514 -0.731 -10.748 1.00 79.00 149 GLN A CA 1
ATOM 1170 C C . GLN A 1 149 ? 15.128 -0.633 -11.398 1.00 79.00 149 GLN A C 1
ATOM 1172 O O . GLN A 1 149 ? 14.776 0.391 -11.994 1.00 79.00 149 GLN A O 1
ATOM 1177 N N . LYS A 1 150 ? 14.351 -1.709 -11.272 1.00 86.94 150 LYS A N 1
ATOM 1178 C CA . LYS A 1 150 ? 12.998 -1.855 -11.813 1.00 86.94 150 LYS A CA 1
ATOM 1179 C C . LYS A 1 150 ? 12.145 -2.565 -10.769 1.00 86.94 150 LYS A C 1
ATOM 1181 O O . LYS A 1 150 ? 12.487 -3.675 -10.383 1.00 86.94 150 LYS A O 1
ATOM 1186 N N . GLY A 1 151 ? 11.063 -1.950 -10.309 1.00 90.94 151 GLY A N 1
ATOM 1187 C CA . GLY A 1 151 ? 10.155 -2.611 -9.375 1.00 90.94 151 GLY A CA 1
ATOM 1188 C C . GLY A 1 151 ? 9.258 -1.663 -8.598 1.00 90.94 151 GLY A C 1
ATOM 1189 O O . GLY A 1 151 ? 9.367 -0.437 -8.700 1.00 90.94 151 GLY A O 1
ATOM 1190 N N . LEU A 1 152 ? 8.383 -2.265 -7.800 1.00 91.69 152 LEU A N 1
ATOM 1191 C CA . LEU A 1 152 ? 7.562 -1.592 -6.803 1.00 91.69 152 LEU A CA 1
ATOM 1192 C C . LEU A 1 152 ? 7.992 -2.071 -5.420 1.00 91.69 152 LEU A C 1
ATOM 1194 O O . LEU A 1 152 ? 8.008 -3.267 -5.156 1.00 91.69 152 LEU A O 1
ATOM 1198 N N . THR A 1 153 ? 8.315 -1.149 -4.526 1.00 93.19 153 THR A N 1
ATOM 1199 C CA . THR A 1 153 ? 8.406 -1.436 -3.094 1.00 93.19 153 THR A CA 1
ATOM 1200 C C . THR A 1 153 ? 7.147 -0.908 -2.429 1.00 93.19 153 THR A C 1
ATOM 1202 O O . THR A 1 153 ? 6.834 0.272 -2.572 1.00 93.19 153 THR A O 1
ATOM 1205 N N . GLN A 1 154 ? 6.433 -1.772 -1.722 1.00 90.38 154 GLN A N 1
ATOM 1206 C CA . GLN A 1 154 ? 5.271 -1.427 -0.918 1.00 90.38 154 GLN A CA 1
ATOM 1207 C C . GLN A 1 154 ? 5.611 -1.654 0.550 1.00 90.38 154 GLN A C 1
ATOM 1209 O O . GLN A 1 154 ? 6.055 -2.739 0.921 1.00 90.38 154 GLN A O 1
ATOM 1214 N N . LYS A 1 155 ? 5.402 -0.644 1.388 1.00 91.81 155 LYS A N 1
ATOM 1215 C CA . LYS A 1 155 ? 5.488 -0.770 2.840 1.00 91.81 155 LYS A CA 1
ATOM 1216 C C . LYS A 1 155 ? 4.108 -0.532 3.432 1.00 91.81 155 LYS A C 1
ATOM 1218 O O . LYS A 1 155 ? 3.490 0.498 3.184 1.00 91.81 155 LYS A O 1
ATOM 1223 N N . ILE A 1 156 ? 3.632 -1.510 4.188 1.00 89.62 156 ILE A N 1
ATOM 1224 C CA . ILE A 1 156 ? 2.374 -1.456 4.923 1.00 89.62 156 ILE A CA 1
ATOM 1225 C C . ILE A 1 156 ? 2.744 -1.239 6.383 1.00 89.62 156 ILE A C 1
ATOM 1227 O O . ILE A 1 156 ? 3.539 -2.004 6.922 1.00 89.62 156 ILE A O 1
ATOM 1231 N N . THR A 1 157 ? 2.209 -0.197 7.005 1.00 91.44 157 THR A N 1
ATOM 1232 C CA . THR A 1 157 ? 2.388 0.092 8.432 1.00 91.44 157 THR A CA 1
ATOM 1233 C C . THR A 1 157 ? 1.020 0.160 9.089 1.00 91.44 157 THR A C 1
ATOM 1235 O O . THR A 1 157 ? 0.106 0.778 8.548 1.00 91.44 157 THR A O 1
ATOM 1238 N N . LEU A 1 158 ? 0.875 -0.484 10.238 1.00 90.50 158 LEU A N 1
ATOM 1239 C CA . LEU A 1 158 ? -0.357 -0.540 11.011 1.00 90.50 158 LEU A CA 1
ATOM 1240 C C . LEU A 1 158 ? -0.066 0.008 12.394 1.00 90.50 158 LEU A C 1
ATOM 1242 O O . LEU A 1 158 ? 0.875 -0.451 13.045 1.00 90.50 158 LEU A O 1
ATOM 1246 N N . ILE A 1 159 ? -0.872 0.959 12.841 1.00 93.75 159 ILE A N 1
ATOM 1247 C CA . ILE A 1 159 ? -0.667 1.654 14.107 1.00 93.75 159 ILE A CA 1
ATOM 1248 C C . ILE A 1 159 ? -1.990 1.666 14.857 1.00 93.75 159 ILE A C 1
ATOM 1250 O O . ILE A 1 159 ? -2.968 2.223 14.366 1.00 93.75 159 ILE A O 1
ATOM 1254 N N . SER A 1 160 ? -2.030 1.096 16.057 1.00 94.00 160 SER A N 1
ATOM 1255 C CA . SER A 1 160 ? -3.139 1.312 16.987 1.00 94.00 160 SER A CA 1
ATOM 1256 C C . SER A 1 160 ? -2.722 2.286 18.075 1.00 94.00 160 SER A C 1
ATOM 1258 O O . SER A 1 160 ? -1.645 2.140 18.665 1.00 94.00 160 SER A O 1
ATOM 1260 N N . ARG A 1 161 ? -3.593 3.249 18.360 1.00 96.44 161 ARG A N 1
ATOM 1261 C CA . ARG A 1 161 ? -3.416 4.228 19.430 1.00 96.44 161 ARG A CA 1
ATOM 1262 C C . ARG A 1 161 ? -4.554 4.119 20.432 1.00 96.44 161 ARG A C 1
ATOM 1264 O O . ARG A 1 161 ? -5.691 3.873 20.025 1.00 96.44 161 ARG A O 1
ATOM 1271 N N . ASP A 1 162 ? -4.243 4.294 21.708 1.00 95.12 162 ASP A N 1
ATOM 1272 C CA . ASP A 1 162 ? -5.249 4.352 22.767 1.00 95.12 162 ASP A CA 1
ATOM 1273 C C . ASP A 1 162 ? -6.026 5.683 22.768 1.00 95.12 162 ASP A C 1
ATOM 1275 O O . ASP A 1 162 ? -5.891 6.507 21.861 1.00 95.12 162 ASP A O 1
ATOM 1279 N N . PHE A 1 163 ? -6.865 5.880 23.787 1.00 94.12 163 PHE A N 1
ATOM 1280 C CA . PHE A 1 163 ? -7.696 7.074 23.951 1.00 94.12 163 PHE A CA 1
ATOM 1281 C C . PHE A 1 163 ? -6.897 8.356 24.243 1.00 94.12 163 PHE A C 1
ATOM 1283 O O . PHE A 1 163 ? -7.427 9.449 24.051 1.00 94.12 163 PHE A O 1
ATOM 1290 N N . GLU A 1 164 ? -5.641 8.241 24.683 1.00 94.19 164 GLU A N 1
ATOM 1291 C CA . GLU A 1 164 ? -4.726 9.375 24.881 1.00 94.19 164 GLU A CA 1
ATOM 1292 C C . GLU A 1 164 ? -3.903 9.664 23.614 1.00 94.19 164 GLU A C 1
ATOM 1294 O O . GLU A 1 164 ? -3.172 10.652 23.547 1.00 94.19 164 GLU A O 1
ATOM 1299 N N . GLY A 1 165 ? -4.034 8.820 22.585 1.00 91.75 165 GLY A N 1
ATOM 1300 C CA . GLY A 1 165 ? -3.255 8.894 21.354 1.00 91.75 165 GLY A CA 1
ATOM 1301 C C . GLY A 1 165 ? -1.888 8.210 21.448 1.00 91.75 165 GLY A C 1
ATOM 1302 O O . GLY A 1 165 ? -1.096 8.316 20.506 1.00 91.75 165 GLY A O 1
ATOM 1303 N N . THR A 1 166 ? -1.606 7.483 22.532 1.00 95.69 166 THR A N 1
ATOM 1304 C CA . THR A 1 166 ? -0.352 6.746 22.705 1.00 95.69 166 THR A CA 1
ATOM 1305 C C . THR A 1 166 ? -0.352 5.513 21.813 1.00 95.69 166 THR A C 1
ATOM 1307 O O . THR A 1 166 ? -1.327 4.764 21.758 1.00 95.69 166 THR A O 1
ATOM 1310 N N . ILE A 1 167 ? 0.751 5.282 21.096 1.00 95.81 167 ILE A N 1
ATOM 1311 C CA . ILE A 1 167 ? 0.916 4.084 20.268 1.00 95.81 167 ILE A CA 1
ATOM 1312 C C . ILE A 1 167 ? 1.030 2.871 21.193 1.00 95.81 167 ILE A C 1
ATOM 1314 O O . ILE A 1 167 ? 2.041 2.680 21.862 1.00 95.81 167 ILE A O 1
ATOM 1318 N N . VAL A 1 168 ? -0.005 2.037 21.194 1.00 94.19 168 VAL A N 1
ATOM 1319 C CA . VAL A 1 168 ? -0.028 0.773 21.946 1.00 94.19 168 VAL A CA 1
ATOM 1320 C C . VAL A 1 168 ? 0.461 -0.398 21.104 1.00 94.19 168 VAL A C 1
ATOM 1322 O O . VAL A 1 168 ? 0.945 -1.395 21.638 1.00 94.19 168 VAL A O 1
ATOM 1325 N N . ARG A 1 169 ? 0.363 -0.282 19.774 1.00 90.88 169 ARG A N 1
ATOM 1326 C CA . ARG A 1 169 ? 0.900 -1.276 18.847 1.00 90.88 169 ARG A CA 1
ATOM 1327 C C . ARG A 1 169 ? 1.285 -0.638 17.527 1.00 90.88 169 ARG A C 1
ATOM 1329 O O . ARG A 1 169 ? 0.525 0.145 16.964 1.00 90.88 169 ARG A O 1
ATOM 1336 N N . GLU A 1 170 ? 2.429 -1.056 17.009 1.00 92.00 170 GLU A N 1
ATOM 1337 C CA . GLU A 1 170 ? 2.885 -0.738 15.665 1.00 92.00 170 GLU A CA 1
ATOM 1338 C C . GLU A 1 170 ? 3.439 -2.004 15.015 1.00 92.00 170 GLU A C 1
ATOM 1340 O O . GLU A 1 170 ? 4.138 -2.799 15.646 1.00 92.00 170 GLU A O 1
ATOM 1345 N N . SER A 1 171 ? 3.112 -2.208 13.746 1.00 88.50 171 SER A N 1
ATOM 1346 C CA . SER A 1 171 ? 3.722 -3.250 12.928 1.00 88.50 171 SER A CA 1
ATOM 1347 C C . SER A 1 171 ? 3.930 -2.728 11.521 1.00 88.50 171 SER A C 1
ATOM 1349 O O . SER A 1 171 ? 3.179 -1.878 11.041 1.00 88.50 171 SER A O 1
ATOM 1351 N N . SER A 1 172 ? 4.966 -3.220 10.852 1.00 89.94 172 SER A N 1
ATOM 1352 C CA . SER A 1 172 ? 5.176 -2.903 9.449 1.00 89.94 172 SER A CA 1
ATOM 1353 C C . SER A 1 172 ? 5.704 -4.101 8.681 1.00 89.94 172 SER A C 1
ATOM 1355 O O . SER A 1 172 ? 6.463 -4.916 9.205 1.00 89.94 172 SER A O 1
ATOM 1357 N N . ALA A 1 173 ? 5.306 -4.187 7.420 1.00 88.06 173 ALA A N 1
ATOM 1358 C CA . ALA A 1 173 ? 5.793 -5.170 6.472 1.00 88.06 173 ALA A CA 1
ATOM 1359 C C . ALA A 1 173 ? 6.211 -4.455 5.193 1.00 88.06 173 ALA A C 1
ATOM 1361 O O . ALA A 1 173 ? 5.555 -3.518 4.740 1.00 88.06 173 ALA A O 1
ATOM 1362 N N . THR A 1 174 ? 7.320 -4.893 4.605 1.00 90.38 174 THR A N 1
ATOM 1363 C CA . THR A 1 174 ? 7.796 -4.374 3.322 1.00 90.38 174 THR A CA 1
ATOM 1364 C C . THR A 1 174 ? 7.850 -5.494 2.304 1.00 90.38 174 THR A C 1
ATOM 1366 O O . THR A 1 174 ? 8.388 -6.572 2.568 1.00 90.38 174 THR A O 1
ATOM 1369 N N . ARG A 1 175 ? 7.325 -5.212 1.118 1.00 88.50 175 ARG A N 1
ATOM 1370 C CA . ARG A 1 175 ? 7.244 -6.125 -0.013 1.00 88.50 175 ARG A CA 1
ATOM 1371 C C . ARG A 1 175 ? 7.836 -5.474 -1.236 1.00 88.50 175 ARG A C 1
ATOM 1373 O O . ARG A 1 175 ? 7.702 -4.270 -1.452 1.00 88.50 175 ARG A O 1
ATOM 1380 N N . LYS A 1 176 ? 8.550 -6.276 -2.009 1.00 91.19 176 LYS A N 1
ATOM 1381 C CA . LYS A 1 176 ? 9.213 -5.842 -3.231 1.00 91.19 176 LYS A CA 1
ATOM 1382 C C . LYS A 1 176 ? 8.684 -6.707 -4.354 1.00 91.19 176 LYS A C 1
ATOM 1384 O O . LYS A 1 176 ? 8.821 -7.920 -4.280 1.00 91.19 176 LYS A O 1
ATOM 1389 N N . TYR A 1 177 ? 8.133 -6.059 -5.366 1.00 88.75 177 TYR A N 1
ATOM 1390 C CA . TYR A 1 177 ? 7.623 -6.700 -6.563 1.00 88.75 177 TYR A CA 1
ATOM 1391 C C . TYR A 1 177 ? 8.524 -6.376 -7.735 1.00 88.75 177 TYR A C 1
ATOM 1393 O O . TYR A 1 177 ? 8.845 -5.202 -7.993 1.00 88.75 177 TYR A O 1
ATOM 1401 N N . GLN A 1 178 ? 8.881 -7.413 -8.478 1.00 88.38 178 GLN A N 1
ATOM 1402 C CA . GLN A 1 178 ? 9.448 -7.233 -9.802 1.00 88.38 178 GLN A CA 1
ATOM 1403 C C . GLN A 1 178 ? 8.353 -6.750 -10.752 1.00 88.38 178 GLN A C 1
ATOM 1405 O O . GLN A 1 178 ? 7.191 -7.133 -10.639 1.00 88.38 178 GLN A O 1
ATOM 1410 N N . LEU A 1 179 ? 8.710 -5.920 -11.736 1.00 85.50 179 LEU A N 1
ATOM 1411 C CA . LEU A 1 179 ? 7.719 -5.462 -12.720 1.00 85.50 179 LEU A CA 1
ATOM 1412 C C . LEU A 1 179 ? 7.131 -6.616 -13.543 1.00 85.50 179 LEU A C 1
ATOM 1414 O O . LEU A 1 179 ? 6.024 -6.480 -14.035 1.00 85.50 179 LEU A O 1
ATOM 1418 N N . SER A 1 180 ? 7.846 -7.738 -13.661 1.00 82.88 180 SER A N 1
ATOM 1419 C CA . SER A 1 180 ? 7.374 -8.961 -14.319 1.00 82.88 180 SER A CA 1
ATOM 1420 C C . SER A 1 180 ? 6.313 -9.729 -13.528 1.00 82.88 180 SER A C 1
ATOM 1422 O O . SER A 1 180 ? 5.632 -10.571 -14.099 1.00 82.88 180 SER A O 1
ATOM 1424 N N . GLU A 1 181 ? 6.193 -9.482 -12.222 1.00 83.56 181 GLU A N 1
ATOM 1425 C CA . GLU A 1 181 ? 5.206 -10.134 -11.345 1.00 83.56 181 GLU A CA 1
ATOM 1426 C C . GLU A 1 181 ? 3.867 -9.385 -11.337 1.00 83.56 181 GLU A C 1
ATOM 1428 O O . GLU A 1 181 ? 2.879 -9.865 -10.786 1.00 83.56 181 GLU A O 1
ATOM 1433 N N . LEU A 1 182 ? 3.829 -8.194 -11.937 1.00 84.19 182 LEU A N 1
ATOM 1434 C CA . LEU A 1 182 ? 2.679 -7.306 -11.934 1.00 84.19 182 LEU A CA 1
ATOM 1435 C C . LEU A 1 182 ? 2.192 -7.074 -13.368 1.00 84.19 182 LEU A C 1
ATOM 1437 O O . LEU A 1 182 ? 3.004 -7.011 -14.289 1.00 84.19 182 LEU A O 1
ATOM 1441 N N . PRO A 1 183 ? 0.882 -6.868 -13.576 1.00 84.81 183 PRO A N 1
ATOM 1442 C CA . PRO A 1 183 ? 0.367 -6.404 -14.854 1.00 84.81 183 PRO A CA 1
ATOM 1443 C C . PRO A 1 183 ? 1.061 -5.123 -15.326 1.00 84.81 183 PRO A C 1
ATOM 1445 O O . PRO A 1 183 ? 1.373 -4.224 -14.531 1.00 84.81 183 PRO A O 1
ATOM 1448 N N . ASP A 1 184 ? 1.240 -5.018 -16.642 1.00 82.75 184 ASP A N 1
ATOM 1449 C CA . ASP A 1 184 ? 1.872 -3.869 -17.281 1.00 82.75 184 ASP A CA 1
ATOM 1450 C C . ASP A 1 184 ? 1.231 -2.551 -16.824 1.00 82.75 184 ASP A C 1
ATOM 1452 O O . ASP A 1 184 ? 0.028 -2.320 -16.928 1.00 82.75 184 ASP A O 1
ATOM 1456 N N . GLY A 1 185 ? 2.064 -1.651 -16.303 1.00 82.00 185 GLY A N 1
ATOM 1457 C CA . GLY A 1 185 ? 1.634 -0.328 -15.852 1.00 82.00 185 GLY A CA 1
ATOM 1458 C C . GLY A 1 185 ? 1.003 -0.279 -14.457 1.00 82.00 185 GLY A C 1
ATOM 1459 O O . GLY A 1 185 ? 0.901 0.827 -13.917 1.00 82.00 185 GLY A O 1
ATOM 1460 N N . LEU A 1 186 ? 0.675 -1.416 -13.828 1.00 85.75 186 LEU A N 1
ATOM 1461 C CA . LEU A 1 186 ? 0.036 -1.442 -12.508 1.00 85.75 186 LEU A CA 1
ATOM 1462 C C . LEU A 1 186 ? 0.909 -0.792 -11.431 1.00 85.75 186 LEU A C 1
ATOM 1464 O O . LEU A 1 186 ? 0.474 0.146 -10.766 1.00 85.75 186 LEU A O 1
ATOM 1468 N N . ALA A 1 187 ? 2.163 -1.234 -11.314 1.00 87.50 187 ALA A N 1
ATOM 1469 C CA . ALA A 1 187 ? 3.126 -0.721 -10.337 1.00 87.50 187 ALA A CA 1
ATOM 1470 C C . ALA A 1 187 ? 3.250 0.809 -10.374 1.00 87.50 187 ALA A C 1
ATOM 1472 O O . ALA A 1 187 ? 3.240 1.498 -9.354 1.00 87.50 187 ALA A O 1
ATOM 1473 N N . ARG A 1 188 ? 3.328 1.346 -11.592 1.00 86.88 188 ARG A N 1
ATOM 1474 C CA . ARG A 1 188 ? 3.430 2.781 -11.828 1.00 86.88 188 ARG A CA 1
ATOM 1475 C C . ARG A 1 188 ? 2.140 3.495 -11.467 1.00 86.88 188 ARG A C 1
ATOM 1477 O O . ARG A 1 188 ? 2.213 4.572 -10.892 1.00 86.88 188 ARG A O 1
ATOM 1484 N N . ALA A 1 189 ? 0.987 2.941 -11.829 1.00 85.62 189 ALA A N 1
ATOM 1485 C CA . ALA A 1 189 ? -0.299 3.554 -11.537 1.00 85.62 189 ALA A CA 1
ATOM 1486 C C . ALA A 1 189 ? -0.572 3.606 -10.024 1.00 85.62 189 ALA A C 1
ATOM 1488 O O . ALA A 1 189 ? -0.980 4.659 -9.539 1.00 85.62 189 ALA A O 1
ATOM 1489 N N . ILE A 1 190 ? -0.225 2.549 -9.275 1.00 86.69 190 ILE A N 1
ATOM 1490 C CA . ILE A 1 190 ? -0.293 2.541 -7.803 1.00 86.69 190 ILE A CA 1
ATOM 1491 C C . ILE A 1 190 ? 0.568 3.668 -7.222 1.00 86.69 190 ILE A C 1
ATOM 1493 O O . ILE A 1 190 ? 0.069 4.472 -6.437 1.00 86.69 190 ILE A O 1
ATOM 1497 N N . ALA A 1 191 ? 1.836 3.764 -7.636 1.00 88.06 191 ALA A N 1
ATOM 1498 C CA . ALA A 1 191 ? 2.766 4.767 -7.112 1.00 88.06 191 ALA A CA 1
ATOM 1499 C C . ALA A 1 191 ? 2.482 6.200 -7.601 1.00 88.06 191 ALA A C 1
ATOM 1501 O O . ALA A 1 191 ? 2.828 7.156 -6.919 1.00 88.06 191 ALA A O 1
ATOM 1502 N N . SER A 1 192 ? 1.853 6.363 -8.770 1.00 86.62 192 SER A N 1
ATOM 1503 C CA . SER A 1 192 ? 1.508 7.680 -9.338 1.00 86.62 192 SER A CA 1
ATOM 1504 C C . SER A 1 192 ? 0.173 8.221 -8.834 1.00 86.62 192 SER A C 1
ATOM 1506 O O . SER A 1 192 ? -0.145 9.380 -9.098 1.00 86.62 192 SER A O 1
ATOM 1508 N N . ALA A 1 193 ? -0.636 7.395 -8.166 1.00 85.88 193 ALA A N 1
ATOM 1509 C CA . ALA A 1 193 ? -1.859 7.866 -7.538 1.00 85.88 193 ALA A CA 1
ATOM 1510 C C . ALA A 1 193 ? -1.524 8.922 -6.467 1.00 85.88 193 ALA A C 1
ATOM 1512 O O . ALA A 1 193 ? -0.476 8.821 -5.822 1.00 85.88 193 ALA A O 1
ATOM 1513 N N . PRO A 1 194 ? -2.388 9.923 -6.248 1.00 87.06 194 PRO A N 1
ATOM 1514 C CA . PRO A 1 194 ? -2.133 10.940 -5.241 1.00 87.06 194 PRO A CA 1
ATOM 1515 C C . PRO A 1 194 ? -2.010 10.313 -3.850 1.00 87.06 194 PRO A C 1
ATOM 1517 O O . PRO A 1 194 ? -2.681 9.326 -3.527 1.00 87.06 194 PRO A O 1
ATOM 1520 N N . SER A 1 195 ? -1.152 10.912 -3.029 1.00 91.06 195 SER A N 1
ATOM 1521 C CA . SER A 1 195 ? -1.117 10.623 -1.601 1.00 91.06 195 SER A CA 1
ATOM 1522 C C . SER A 1 195 ? -2.423 11.086 -0.965 1.00 91.06 195 SER A C 1
ATOM 1524 O O . SER A 1 195 ? -2.883 12.196 -1.229 1.00 91.06 195 SER A O 1
ATOM 1526 N N . ILE A 1 196 ? -3.030 10.235 -0.145 1.00 90.50 196 ILE A N 1
ATOM 1527 C CA . ILE A 1 196 ? -4.348 10.483 0.447 1.00 90.50 196 ILE A CA 1
ATOM 1528 C C . ILE A 1 196 ? -4.298 10.065 1.909 1.00 90.50 196 ILE A C 1
ATOM 1530 O O . ILE A 1 196 ? -3.803 8.989 2.223 1.00 90.50 196 ILE A O 1
ATOM 1534 N N . LYS A 1 197 ? -4.850 10.890 2.797 1.00 94.25 197 LYS A N 1
ATOM 1535 C CA . LYS A 1 197 ? -5.122 10.514 4.184 1.00 94.25 197 LYS A CA 1
ATOM 1536 C C . LYS A 1 197 ? -6.611 10.641 4.429 1.00 94.25 197 LYS A C 1
ATOM 1538 O O . LYS A 1 197 ? -7.210 11.647 4.058 1.00 94.25 197 LYS A O 1
ATOM 1543 N N . THR A 1 198 ? -7.200 9.614 5.016 1.00 93.31 198 THR A N 1
ATOM 1544 C CA . THR A 1 198 ? -8.636 9.566 5.295 1.00 93.31 198 THR A CA 1
ATOM 1545 C C . THR A 1 198 ? -8.875 9.101 6.717 1.00 93.31 198 THR A C 1
ATOM 1547 O O . THR A 1 198 ? -8.061 8.377 7.281 1.00 93.31 198 THR A O 1
ATOM 1550 N N . THR A 1 199 ? -10.005 9.505 7.278 1.00 94.75 199 THR A N 1
ATOM 1551 C CA . THR A 1 199 ? -10.437 9.088 8.609 1.00 94.75 199 THR A CA 1
ATOM 1552 C C . THR A 1 199 ? -11.908 8.717 8.533 1.00 94.75 199 THR A C 1
ATOM 1554 O O . THR A 1 199 ? -12.671 9.395 7.843 1.00 94.75 199 THR A O 1
ATOM 1557 N N . SER A 1 200 ? -12.306 7.647 9.212 1.00 92.75 200 SER A N 1
ATOM 1558 C CA . SER A 1 200 ? -13.710 7.279 9.374 1.00 92.75 200 SER A CA 1
ATOM 1559 C C . SER A 1 200 ? -13.981 6.748 10.776 1.00 92.75 200 SER A C 1
ATOM 1561 O O . SER A 1 200 ? -13.091 6.202 11.428 1.00 92.75 200 SER A O 1
ATOM 1563 N N . THR A 1 201 ? -15.213 6.911 11.244 1.00 92.12 201 THR A N 1
ATOM 1564 C CA . THR A 1 201 ? -15.688 6.245 12.458 1.00 92.12 201 THR A CA 1
ATOM 1565 C C . THR A 1 201 ? -16.113 4.828 12.089 1.00 92.12 201 THR A C 1
ATOM 1567 O O . THR A 1 20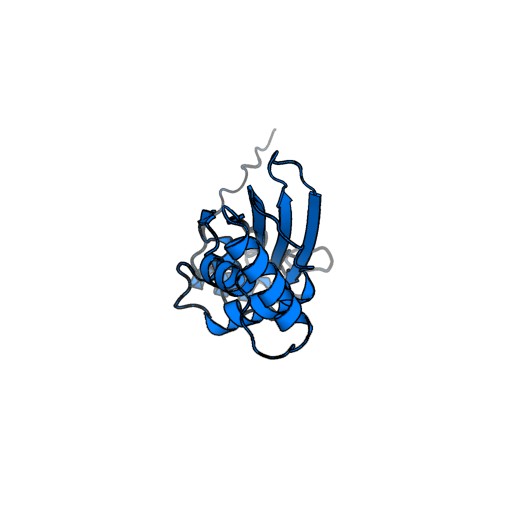1 ? -16.846 4.630 11.119 1.00 92.12 201 THR A O 1
ATOM 1570 N N . TYR A 1 202 ? -15.623 3.840 12.835 1.00 89.25 202 TYR A N 1
ATOM 1571 C CA . TYR A 1 202 ? -16.032 2.451 12.667 1.00 89.25 202 TYR A CA 1
ATOM 1572 C C . TYR A 1 202 ? -17.459 2.275 13.201 1.00 89.25 202 TYR A C 1
ATOM 1574 O O . TYR A 1 202 ? -17.750 2.729 14.310 1.00 89.25 202 TYR A O 1
ATOM 1582 N N . ALA A 1 203 ? -18.333 1.660 12.403 1.00 80.94 203 ALA A N 1
ATOM 1583 C CA . ALA A 1 203 ? -19.745 1.445 12.726 1.00 80.94 203 ALA A CA 1
ATOM 1584 C C . ALA A 1 203 ? -19.995 0.013 13.205 1.00 80.94 203 ALA A C 1
ATOM 1586 O O . ALA A 1 203 ? -19.427 -0.913 12.586 1.00 80.94 203 ALA A O 1
#

Organism: NCBI:txid336831

Secondary structure (DSSP, 8-state):
--------------HHHHHHHHHHHH-GGGB-TTS-B-SSSSPP-TT--EEEEEEEEEEEE--SHHHHHHHHHHHHHHHHSTTSPPPHHHHHHHHHHHTT-TTT-HHHHHHHHHHHHHHH-------TT-EEEEEEEEEEEE-SSTTS--EEEEEEEEEEE-TT--EEEEEEEEEEE-GGGS-TTHHHHHHHSPPEEEEEE--

Sequence (203 aa):
MQSEYASPTSTRLLPAQRKELENKCHNRFNWSDGGHWIGSGKQPNCFIKNEISNSKSHTYLFETDAAATAWNLEHEKAIRYTGHLATAGLTVAATLLTSGMAAIAIGTIVAITKDELQAAVDYPRMARGWSFEMIFEHNFKWSPHPWGQKGLTQKITLISRDFEGTIVRESSATRKYQLSELPDGLARAIASAPSIKTTSTYA